Protein AF-A0A968HMC4-F1 (afdb_monomer)

Radius of gyration: 39.43 Å; Cα contacts (8 Å, |Δi|>4): 196; chains: 1; bounding box: 88×34×96 Å

Secondary structure (DSSP, 8-state):
--PPPPS--------EEEEEEEEETTEEEEEEEEEESS--SSPPPHHHHHHHHHHHHHHHHHHHHHHHHHHHHHHHHHHHHHHHHHHHHHHHHHHHHHHHHHHHHHHHHHT-SEEEEE--B-SSS-B--EEEEEESSS---STT---BSTT-HHHHHHHH-SS----S-TTT-TTTTT-TTTS----

Solvent-accessible surface area (backbone atoms only — not comparable to full-atom values): 11173 Å² total; per-residue (Å²): 143,78,82,83,78,83,84,82,74,84,74,69,57,75,49,36,77,50,71,41,70,17,40,36,93,88,37,87,72,50,71,48,73,51,76,33,62,59,67,66,96,62,79,87,47,72,67,59,54,49,51,50,46,53,51,22,47,51,52,14,52,53,51,42,51,50,55,51,51,51,51,51,53,53,52,50,53,52,50,52,53,54,49,52,56,51,50,53,54,49,56,55,56,50,48,48,53,52,47,31,51,47,22,40,54,50,21,60,75,71,70,44,56,63,25,70,44,62,49,85,44,65,82,94,57,48,29,40,40,33,72,25,63,26,71,62,69,102,66,86,80,53,64,87,44,80,41,57,38,75,74,20,54,48,56,47,50,51,73,73,47,99,60,92,81,83,73,99,48,60,92,81,33,75,51,45,73,66,32,78,74,79,74,65,86,80,131

Foldseek 3Di:
DDDDDDDDDPPLPFQDKAKDFQAAPNHTPGMDMDTDSDHDPDDDDPVNNVVRVVVSPVVNDVVNVVVVVVVVVVVVVVVVVVVVVVVVVVVVVVVLVVQQVVQAVVCVVVVHQKGWAWDWDPPPHTWTATSYMDGDDDWDDRNPPIGGPVQQQVSVVVVVDPDDDDDPDLVPDPSNPRGPPVVDTDD

Mean predicted aligned error: 14.73 Å

Sequence (187 aa):
MVEQMPETYPHQAIAAYLGTPVTVGGTYYGSLSFYNIHSRQKPFRSVEQELLRLMAQWVGSEIERQQTQDAINKQLLRTLLLGEITQAIRSSIDTEKILHATVTKVGQVFRVCRCAIHSYQVDPTPRIPCVAEYLAGDFDSLLEIEIPVAGNLHAQQVLAQDSAVVSNNVRADDRWRRCRRCAIASS

pLDDT: mean 84.34, std 16.11, range [30.84, 98.19]

Structure (mmCIF, N/CA/C/O backbone):
data_AF-A0A968HMC4-F1
#
_entry.id   AF-A0A968HMC4-F1
#
loop_
_atom_site.group_PDB
_atom_site.id
_atom_site.type_symbol
_atom_site.label_atom_id
_atom_site.label_alt_id
_atom_site.label_comp_id
_atom_site.label_asym_id
_atom_site.label_entity_id
_atom_site.label_seq_id
_atom_site.pdbx_PDB_ins_code
_atom_site.Cartn_x
_atom_site.Cartn_y
_atom_site.Cartn_z
_atom_site.occupancy
_atom_site.B_iso_or_equiv
_atom_site.auth_seq_id
_atom_site.auth_comp_id
_atom_site.auth_asym_id
_atom_site.auth_atom_id
_atom_site.pdbx_PDB_model_num
ATOM 1 N N . MET A 1 1 ? 52.742 14.384 -4.702 1.00 44.44 1 MET A N 1
ATOM 2 C CA . MET A 1 1 ? 53.687 13.338 -5.136 1.00 44.44 1 MET A CA 1
ATOM 3 C C . MET A 1 1 ? 52.999 11.994 -4.962 1.00 44.44 1 MET A C 1
ATOM 5 O O . MET A 1 1 ? 52.989 11.473 -3.859 1.00 44.44 1 MET A O 1
ATOM 9 N N . VAL A 1 2 ? 52.338 11.519 -6.019 1.00 33.03 2 VAL A N 1
ATOM 10 C CA . VAL A 1 2 ? 51.906 10.126 -6.222 1.00 33.03 2 VAL A CA 1
ATOM 11 C C . VAL A 1 2 ? 52.118 9.858 -7.715 1.00 33.03 2 VAL A C 1
ATOM 13 O O . VAL A 1 2 ? 51.932 10.765 -8.526 1.00 33.03 2 VAL A O 1
ATOM 16 N N . GLU A 1 3 ? 52.645 8.677 -8.009 1.00 39.25 3 GLU A N 1
ATOM 17 C CA . GLU A 1 3 ? 53.458 8.305 -9.167 1.00 39.25 3 GLU A CA 1
ATOM 18 C C . GLU A 1 3 ? 52.880 8.597 -10.555 1.00 39.25 3 GLU A C 1
ATOM 20 O O . GLU A 1 3 ? 51.706 8.379 -10.849 1.00 39.25 3 GLU A O 1
ATOM 25 N N . GLN A 1 4 ? 53.791 9.032 -11.427 1.00 42.88 4 GLN A N 1
ATOM 26 C CA . GLN A 1 4 ? 53.637 9.064 -12.873 1.00 42.88 4 GLN A CA 1
ATOM 27 C C . GLN A 1 4 ? 53.397 7.642 -13.397 1.00 42.88 4 GLN A C 1
ATOM 29 O O . GLN A 1 4 ? 54.216 6.747 -13.199 1.00 42.88 4 GLN A O 1
ATOM 34 N N . MET A 1 5 ? 52.278 7.453 -14.092 1.00 33.41 5 MET A N 1
ATOM 35 C CA . MET A 1 5 ? 51.992 6.245 -14.861 1.00 33.41 5 MET A CA 1
ATOM 36 C C . MET A 1 5 ? 52.940 6.193 -16.076 1.00 33.41 5 MET A C 1
ATOM 38 O O . MET A 1 5 ? 53.033 7.197 -16.786 1.00 33.41 5 MET A O 1
ATOM 42 N N . PRO A 1 6 ? 53.663 5.085 -16.326 1.00 42.41 6 PRO A N 1
ATOM 43 C CA . PRO A 1 6 ? 54.618 5.012 -17.428 1.00 42.41 6 PRO A CA 1
ATOM 44 C C . PRO A 1 6 ? 53.921 5.126 -18.791 1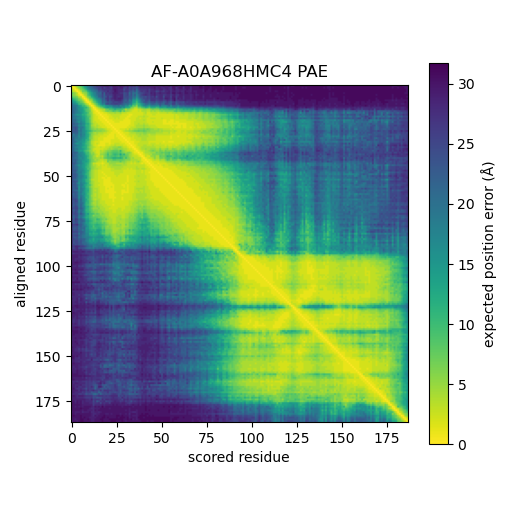.00 42.41 6 PRO A C 1
ATOM 46 O O . PRO A 1 6 ? 52.901 4.482 -19.046 1.00 42.41 6 PRO A O 1
ATOM 49 N N . GLU A 1 7 ? 54.497 5.956 -19.664 1.00 51.03 7 GLU A N 1
ATOM 50 C CA . GLU A 1 7 ? 54.136 6.062 -21.075 1.00 51.03 7 GLU A CA 1
ATOM 51 C C . GLU A 1 7 ? 54.391 4.741 -21.818 1.00 51.03 7 GLU A C 1
ATOM 53 O O . GLU A 1 7 ? 55.332 4.014 -21.507 1.00 51.03 7 GLU A O 1
ATOM 58 N N . THR A 1 8 ? 53.596 4.514 -22.870 1.00 47.69 8 THR A N 1
ATOM 59 C CA . THR A 1 8 ? 53.668 3.458 -23.905 1.00 47.69 8 THR A CA 1
ATOM 60 C C . THR A 1 8 ? 52.929 2.138 -23.654 1.00 47.69 8 THR A C 1
ATOM 62 O O . THR A 1 8 ? 53.502 1.055 -23.614 1.00 47.69 8 THR A O 1
ATOM 65 N N . TYR A 1 9 ? 51.596 2.210 -23.698 1.00 48.62 9 TYR A N 1
ATOM 66 C CA . TYR A 1 9 ? 50.827 1.190 -24.420 1.00 48.62 9 TYR A CA 1
ATOM 67 C C . TYR A 1 9 ? 50.838 1.575 -25.907 1.00 48.62 9 TYR A C 1
ATOM 69 O O . TYR A 1 9 ? 50.494 2.720 -26.214 1.00 48.62 9 TYR A O 1
ATOM 77 N N . PRO A 1 10 ? 51.211 0.700 -26.860 1.00 48.19 10 PRO A N 1
ATOM 78 C CA . PRO A 1 10 ? 50.982 1.004 -28.261 1.00 48.19 10 PRO A CA 1
ATOM 79 C C . PRO A 1 10 ? 49.467 1.024 -28.459 1.00 48.19 10 PRO A C 1
ATOM 81 O O . PRO A 1 10 ? 48.825 -0.022 -28.533 1.00 48.19 10 PRO A O 1
ATOM 84 N N . HIS A 1 11 ? 48.876 2.218 -28.507 1.00 55.25 11 HIS A N 1
ATOM 85 C CA . HIS A 1 11 ? 47.541 2.395 -29.051 1.00 55.25 11 HIS A CA 1
ATOM 86 C C . HIS A 1 11 ? 47.596 1.867 -30.485 1.00 55.25 11 HIS A C 1
ATOM 88 O O . HIS A 1 11 ? 48.075 2.552 -31.386 1.00 55.25 11 HIS A O 1
ATOM 94 N N . GLN A 1 12 ? 47.173 0.621 -30.702 1.00 60.06 12 GLN A N 1
ATOM 95 C CA . GLN A 1 12 ? 46.904 0.128 -32.043 1.00 60.06 12 GLN A CA 1
ATOM 96 C C . GLN A 1 12 ? 45.821 1.039 -32.616 1.00 60.06 12 GLN A C 1
ATOM 98 O O . GLN A 1 12 ? 44.657 0.955 -32.226 1.00 60.06 12 GLN A O 1
ATOM 103 N N . ALA A 1 13 ? 46.237 1.986 -33.456 1.00 73.88 13 ALA A N 1
ATOM 104 C CA . ALA A 1 13 ? 45.349 2.968 -34.046 1.00 73.88 13 ALA A CA 1
ATOM 105 C C . ALA A 1 13 ? 44.204 2.233 -34.751 1.00 73.88 13 ALA A C 1
ATOM 107 O O . ALA A 1 13 ? 44.437 1.309 -35.531 1.00 73.88 13 ALA A O 1
ATOM 108 N N . ILE A 1 14 ? 42.963 2.620 -34.451 1.00 80.69 14 ILE A N 1
ATOM 109 C CA . ILE A 1 14 ? 41.791 2.064 -35.127 1.00 80.69 14 ILE A CA 1
ATOM 110 C C . ILE A 1 14 ? 41.939 2.374 -36.618 1.00 80.69 14 ILE A C 1
ATOM 112 O O . ILE A 1 14 ? 41.958 3.535 -37.019 1.00 80.69 14 ILE A O 1
ATOM 116 N N . ALA A 1 15 ? 42.048 1.329 -37.433 1.00 83.44 15 ALA A N 1
ATOM 117 C CA . ALA A 1 15 ? 42.258 1.433 -38.873 1.00 83.44 15 ALA A CA 1
ATOM 118 C C . ALA A 1 15 ? 40.955 1.260 -39.673 1.00 83.44 15 ALA A C 1
ATOM 120 O O . ALA A 1 15 ? 40.906 1.601 -40.854 1.00 83.44 15 ALA A O 1
ATOM 121 N N . ALA A 1 16 ? 39.887 0.750 -39.050 1.00 86.19 16 ALA A N 1
ATOM 122 C CA . ALA A 1 16 ? 38.542 0.728 -39.620 1.00 86.19 16 ALA A CA 1
ATOM 123 C C . ALA A 1 16 ? 37.475 0.867 -38.525 1.00 86.19 16 ALA A C 1
ATOM 125 O O . ALA A 1 16 ? 37.575 0.234 -37.474 1.00 86.19 16 ALA A O 1
ATOM 126 N N . TYR A 1 17 ? 36.434 1.656 -38.795 1.00 91.56 17 TYR A N 1
ATOM 127 C CA . TYR A 1 17 ? 35.332 1.927 -37.872 1.00 91.56 17 TYR A CA 1
ATOM 128 C C . TYR A 1 17 ? 33.997 1.952 -38.618 1.00 91.56 17 TYR A C 1
ATOM 130 O O . TYR A 1 17 ? 33.896 2.536 -39.697 1.00 91.56 17 TYR A O 1
ATOM 138 N N . LEU A 1 18 ? 32.975 1.340 -38.029 1.00 92.19 18 LEU A N 1
ATOM 139 C CA . LEU A 1 18 ? 31.593 1.421 -38.478 1.00 92.19 18 LEU A CA 1
ATOM 140 C C . LEU A 1 18 ? 30.705 1.558 -37.243 1.00 92.19 18 LEU A C 1
ATOM 142 O O . LEU A 1 18 ? 30.717 0.683 -36.387 1.00 92.19 18 LEU A O 1
ATOM 146 N N . GLY A 1 19 ? 29.938 2.638 -37.148 1.00 94.69 19 GLY A N 1
ATOM 147 C CA . GLY A 1 19 ? 29.067 2.891 -36.006 1.00 94.69 19 GLY A CA 1
ATOM 148 C C . GLY A 1 19 ? 27.736 3.488 -36.427 1.00 94.69 19 GLY A C 1
ATOM 149 O O . GLY A 1 19 ? 27.628 4.103 -37.487 1.00 94.69 19 GLY A O 1
ATOM 150 N N . THR A 1 20 ? 26.724 3.308 -35.590 1.00 96.50 20 THR A N 1
ATOM 151 C CA . THR A 1 20 ? 25.388 3.870 -35.785 1.00 96.50 20 THR A CA 1
ATOM 152 C C . THR A 1 20 ? 24.788 4.256 -34.425 1.00 96.50 20 THR A C 1
ATOM 154 O O . THR A 1 20 ? 25.119 3.619 -33.418 1.00 96.50 20 THR A O 1
ATOM 157 N N . PRO A 1 21 ? 23.950 5.303 -34.338 1.00 97.19 21 PRO A N 1
ATOM 158 C CA . PRO A 1 21 ? 23.271 5.645 -33.094 1.00 97.19 21 PRO A CA 1
ATOM 159 C C . PRO A 1 21 ? 22.239 4.577 -32.708 1.00 97.19 21 PRO A C 1
ATOM 161 O O . PRO A 1 21 ? 21.527 4.041 -33.554 1.00 97.19 21 PRO A O 1
ATOM 164 N N . VAL A 1 22 ? 22.121 4.324 -31.409 1.00 98.19 22 VAL A N 1
ATOM 165 C CA . VAL A 1 22 ? 21.006 3.602 -30.791 1.00 98.19 22 VAL A CA 1
ATOM 166 C C . VAL A 1 22 ? 20.072 4.649 -30.196 1.00 98.19 22 VAL A C 1
ATOM 168 O O . VAL A 1 22 ? 20.484 5.460 -29.361 1.00 98.19 22 VAL A O 1
ATOM 171 N N . THR A 1 23 ? 18.812 4.640 -30.624 1.00 96.62 23 THR A N 1
ATOM 172 C CA . THR A 1 23 ? 17.771 5.547 -30.126 1.00 96.62 23 THR A CA 1
ATOM 173 C C . THR A 1 23 ? 16.690 4.772 -29.389 1.00 96.62 23 THR A C 1
ATOM 175 O O . THR A 1 23 ? 16.244 3.741 -29.883 1.00 96.62 23 THR A O 1
ATOM 178 N N . VAL A 1 24 ? 16.236 5.294 -28.253 1.00 97.38 24 VAL A N 1
ATOM 179 C CA . VAL A 1 24 ? 15.1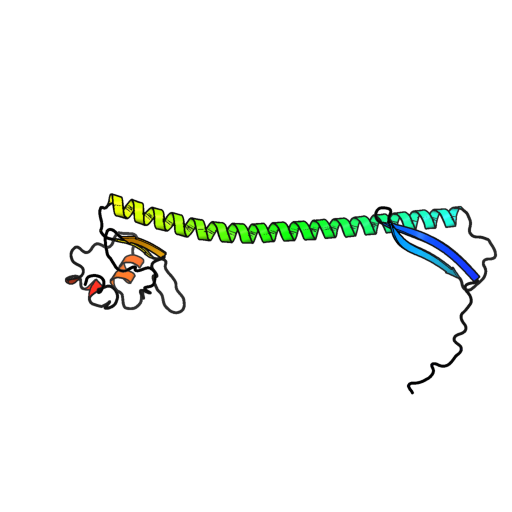53 4.739 -27.422 1.00 97.38 24 VAL A CA 1
ATOM 180 C C . VAL A 1 24 ? 14.069 5.813 -27.330 1.00 97.38 24 VAL A C 1
ATOM 182 O O . VAL A 1 24 ? 14.385 6.947 -26.964 1.00 97.38 24 VAL A O 1
ATOM 185 N N . GLY A 1 25 ? 12.826 5.523 -27.734 1.00 91.94 25 GLY A N 1
ATOM 186 C CA . GLY A 1 25 ? 11.736 6.512 -27.713 1.00 91.94 25 GLY A CA 1
ATOM 187 C C . GLY A 1 25 ? 12.037 7.805 -28.490 1.00 91.94 25 GLY A C 1
ATOM 188 O O . GLY A 1 25 ? 11.675 8.898 -28.058 1.00 91.94 25 GLY A O 1
ATOM 189 N N . GLY A 1 26 ? 12.790 7.714 -29.592 1.00 90.94 26 GLY A N 1
ATOM 190 C CA . GLY A 1 26 ? 13.205 8.872 -30.400 1.00 90.94 26 GLY A CA 1
ATOM 191 C C . GLY A 1 26 ? 14.349 9.715 -29.818 1.00 90.94 26 GLY A C 1
ATOM 192 O O . GLY A 1 26 ? 14.756 10.690 -30.447 1.00 90.94 26 GLY A O 1
ATOM 193 N N . THR A 1 27 ? 14.908 9.340 -28.663 1.00 94.88 27 THR A N 1
ATOM 194 C CA . THR A 1 27 ? 16.028 10.045 -28.015 1.00 94.88 27 THR A CA 1
ATOM 195 C C . THR A 1 27 ? 17.329 9.251 -28.147 1.00 94.88 27 THR A C 1
ATOM 197 O O . THR A 1 27 ? 17.313 8.019 -28.146 1.00 94.88 27 THR A O 1
ATOM 200 N N . TYR A 1 28 ? 18.471 9.938 -28.267 1.00 95.56 28 TYR A N 1
ATOM 201 C CA . TYR A 1 28 ? 19.787 9.292 -28.312 1.00 95.56 28 TYR A CA 1
ATOM 202 C C . TYR A 1 28 ? 20.077 8.565 -26.993 1.00 95.56 28 TYR A C 1
ATOM 204 O O . TYR A 1 28 ? 20.156 9.194 -25.940 1.00 95.56 28 TYR A O 1
ATOM 212 N N . TYR A 1 29 ? 20.244 7.246 -27.068 1.00 95.75 29 TYR A N 1
ATOM 213 C CA . TYR A 1 29 ? 20.582 6.399 -25.925 1.00 95.75 29 TYR A CA 1
ATOM 214 C C . TYR A 1 29 ? 22.075 6.056 -25.900 1.00 95.75 29 TYR A C 1
ATOM 216 O O . TYR A 1 29 ? 22.693 6.005 -24.841 1.00 95.75 29 TYR A O 1
ATOM 224 N N . GLY A 1 30 ? 22.674 5.840 -27.073 1.00 95.56 30 GLY A N 1
ATOM 225 C CA . GLY A 1 30 ? 24.081 5.477 -27.205 1.00 95.56 30 GLY A CA 1
ATOM 226 C C . GLY A 1 30 ? 24.450 5.157 -28.648 1.00 95.56 30 GLY A C 1
ATOM 227 O O . GLY A 1 30 ? 23.787 5.604 -29.581 1.00 95.56 30 GLY A O 1
ATOM 228 N N . SER A 1 31 ? 25.492 4.355 -28.846 1.00 96.25 31 SER A N 1
ATOM 229 C CA . SER A 1 31 ? 25.928 3.910 -30.169 1.00 96.25 31 SER A CA 1
ATOM 230 C C . SER A 1 31 ? 26.222 2.414 -30.193 1.00 96.25 31 SER A C 1
ATOM 232 O O . SER A 1 31 ? 26.628 1.822 -29.194 1.00 96.25 31 SER A O 1
ATOM 234 N N . LEU A 1 32 ? 26.019 1.809 -31.361 1.00 95.38 32 LEU A N 1
ATOM 235 C CA . LEU A 1 32 ? 26.467 0.461 -31.675 1.00 95.38 32 LEU A CA 1
ATOM 236 C C . LEU A 1 32 ? 27.580 0.573 -32.715 1.00 95.38 32 LEU A C 1
ATOM 238 O O . LEU A 1 32 ? 27.358 1.111 -33.802 1.00 95.38 32 LEU A O 1
ATOM 242 N N . SER A 1 33 ? 28.771 0.081 -32.372 1.00 93.88 33 SER A N 1
ATOM 243 C CA . SER A 1 33 ? 29.976 0.280 -33.176 1.00 93.88 33 SER A CA 1
ATOM 244 C C . SER A 1 33 ? 30.826 -0.981 -33.289 1.00 93.88 33 SER A C 1
ATOM 246 O O . SER A 1 33 ? 31.019 -1.706 -32.318 1.00 93.88 33 SER A O 1
ATOM 248 N N . PHE A 1 34 ? 31.412 -1.178 -34.466 1.00 89.75 34 PHE A N 1
ATOM 249 C CA . PHE A 1 34 ? 32.475 -2.132 -34.746 1.00 89.75 34 PHE A CA 1
ATOM 250 C C . PHE A 1 34 ? 33.765 -1.383 -35.082 1.00 89.75 34 PHE A C 1
ATOM 252 O O . PHE A 1 34 ? 33.754 -0.415 -35.846 1.00 89.75 34 PHE A O 1
ATOM 259 N N . TYR A 1 35 ? 34.890 -1.856 -34.553 1.00 89.31 35 TYR A N 1
ATOM 260 C CA . TYR A 1 35 ? 36.214 -1.312 -34.840 1.00 89.31 35 TYR A CA 1
ATOM 261 C C . TYR A 1 35 ? 37.215 -2.432 -35.135 1.00 89.31 35 TYR A C 1
ATOM 263 O O . TYR A 1 35 ? 37.081 -3.551 -34.645 1.00 89.31 35 TYR A O 1
ATOM 271 N N . ASN A 1 36 ? 38.218 -2.126 -35.957 1.00 85.31 36 ASN A N 1
ATOM 272 C CA . ASN A 1 36 ? 39.342 -3.009 -36.248 1.00 85.31 36 ASN A CA 1
ATOM 273 C C . ASN A 1 36 ? 40.654 -2.211 -36.227 1.00 85.31 36 ASN A C 1
ATOM 275 O O . ASN A 1 36 ? 40.717 -1.084 -36.717 1.00 85.31 36 ASN A O 1
ATOM 279 N N . ILE A 1 37 ? 41.700 -2.818 -35.677 1.00 83.00 37 ILE A N 1
ATOM 280 C CA . ILE A 1 37 ? 43.074 -2.298 -35.633 1.00 83.00 37 ILE A CA 1
ATOM 281 C C . ILE A 1 37 ? 43.815 -2.479 -36.968 1.00 83.00 37 ILE A C 1
ATOM 283 O O . ILE A 1 37 ? 44.828 -1.834 -37.216 1.00 83.00 37 ILE A O 1
ATOM 287 N N . HIS A 1 38 ? 43.305 -3.347 -37.848 1.00 81.81 38 HIS A N 1
ATOM 288 C CA . HIS A 1 38 ? 43.835 -3.567 -39.191 1.00 81.81 38 HIS A CA 1
ATOM 289 C C . HIS A 1 38 ? 42.924 -2.955 -40.256 1.00 81.81 38 HIS A C 1
ATOM 291 O O . HIS A 1 38 ? 41.695 -3.060 -40.183 1.00 81.81 38 HIS A O 1
ATOM 297 N N . SER A 1 39 ? 43.535 -2.334 -41.269 1.00 82.25 39 SER A N 1
ATOM 298 C CA . SER A 1 39 ? 42.800 -1.762 -42.397 1.00 82.25 39 SER A CA 1
ATOM 299 C C . SER A 1 39 ? 42.089 -2.862 -43.187 1.00 82.25 39 SER A C 1
ATOM 301 O O . SER A 1 39 ? 42.629 -3.949 -43.413 1.00 82.25 39 SER A O 1
ATOM 303 N N . ARG A 1 40 ? 40.858 -2.583 -43.618 1.00 83.00 40 ARG A N 1
ATOM 304 C CA . ARG A 1 40 ? 40.094 -3.497 -44.470 1.00 83.00 40 ARG A CA 1
ATOM 305 C C . ARG A 1 40 ? 40.529 -3.317 -45.922 1.00 83.00 40 ARG A C 1
ATOM 307 O O . ARG A 1 40 ? 40.559 -2.202 -46.424 1.00 83.00 40 ARG A O 1
ATOM 314 N N . GLN A 1 41 ? 40.748 -4.420 -46.638 1.00 81.81 41 GLN A N 1
ATOM 315 C CA . GLN A 1 41 ? 41.001 -4.368 -48.087 1.00 81.81 41 GLN A CA 1
ATOM 316 C C . GLN A 1 41 ? 39.770 -3.923 -48.898 1.00 81.81 41 GLN A C 1
ATOM 318 O O . GLN A 1 41 ? 39.908 -3.436 -50.015 1.00 81.81 41 GLN A O 1
ATOM 323 N N . LYS A 1 42 ? 38.558 -4.113 -48.355 1.00 86.12 42 LYS A N 1
ATOM 324 C CA . LYS A 1 42 ? 37.291 -3.704 -48.977 1.00 86.12 42 LYS A CA 1
ATOM 325 C C . LYS A 1 42 ? 36.562 -2.711 -48.065 1.00 86.12 42 LYS A C 1
ATOM 327 O O . LYS A 1 42 ? 36.465 -2.989 -46.862 1.00 86.12 42 LYS A O 1
ATOM 332 N N . PRO A 1 43 ? 36.014 -1.607 -48.611 1.00 87.69 43 PRO A N 1
ATOM 333 C CA . PRO A 1 43 ? 35.205 -0.676 -47.832 1.00 87.69 43 PRO A CA 1
ATOM 334 C C . PRO A 1 43 ? 33.966 -1.381 -47.268 1.00 87.69 43 PRO A C 1
ATOM 336 O O . PRO A 1 43 ? 33.540 -2.419 -47.787 1.00 87.69 43 PRO A O 1
ATOM 339 N N . PHE A 1 44 ? 33.387 -0.818 -46.205 1.00 90.12 44 PHE A N 1
ATOM 340 C CA . PHE A 1 44 ? 32.106 -1.296 -45.687 1.00 90.12 44 PHE A CA 1
ATOM 341 C C . PHE A 1 44 ? 31.035 -1.175 -46.767 1.00 90.12 44 PHE A C 1
ATOM 343 O O . PHE A 1 44 ? 30.842 -0.111 -47.357 1.00 90.12 44 PHE A O 1
ATOM 350 N N . ARG A 1 45 ? 30.348 -2.280 -47.034 1.00 93.25 45 ARG A N 1
ATOM 351 C CA . ARG A 1 45 ? 29.264 -2.339 -48.013 1.00 93.25 45 ARG A CA 1
ATOM 352 C C . ARG A 1 45 ? 28.010 -1.693 -47.435 1.00 93.25 45 ARG A C 1
ATOM 354 O O . ARG A 1 45 ? 27.786 -1.740 -46.228 1.00 93.25 45 ARG A O 1
ATOM 361 N N . SER A 1 46 ? 27.138 -1.193 -48.306 1.00 92.25 46 SER A N 1
ATOM 362 C CA . SER A 1 46 ? 25.818 -0.676 -47.915 1.00 92.25 46 SER A CA 1
ATOM 363 C C . SER A 1 46 ? 25.004 -1.692 -47.106 1.00 92.25 46 SER A C 1
ATOM 365 O O . SER A 1 46 ? 24.359 -1.321 -46.136 1.00 92.25 46 SER A O 1
ATOM 367 N N . VAL A 1 47 ? 25.100 -2.985 -47.435 1.00 94.75 47 VAL A N 1
ATOM 368 C CA . VAL A 1 47 ? 24.446 -4.070 -46.681 1.00 94.75 47 VAL A CA 1
ATOM 369 C C . VAL A 1 47 ? 24.984 -4.189 -45.248 1.00 94.75 47 VAL A C 1
ATOM 371 O O . VAL A 1 47 ? 24.207 -4.427 -44.332 1.00 94.75 47 VAL A O 1
ATOM 374 N N . GLU A 1 48 ? 26.292 -3.999 -45.028 1.00 92.12 48 GLU A N 1
ATOM 375 C CA . GLU A 1 48 ? 26.887 -4.035 -43.679 1.00 92.12 48 GLU A CA 1
ATOM 376 C C . GLU A 1 48 ? 26.439 -2.824 -42.844 1.00 92.12 48 GLU A C 1
ATOM 378 O O . GLU A 1 48 ? 26.151 -2.959 -41.657 1.00 92.12 48 GLU A O 1
ATOM 383 N N . GLN A 1 49 ? 26.341 -1.649 -43.475 1.00 94.19 49 GLN A N 1
ATOM 384 C CA . GLN A 1 49 ? 25.844 -0.423 -42.844 1.00 94.19 49 GLN A CA 1
ATOM 385 C C . GLN A 1 49 ? 24.359 -0.542 -42.478 1.00 94.19 49 GLN A C 1
ATOM 387 O O . GLN A 1 49 ? 23.963 -0.185 -41.370 1.00 94.19 49 GLN A O 1
ATOM 392 N N . GLU A 1 50 ? 23.552 -1.082 -43.392 1.00 95.50 50 GLU A N 1
ATOM 393 C CA . GLU A 1 50 ? 22.117 -1.266 -43.187 1.00 95.50 50 GLU A CA 1
ATOM 394 C C . GLU A 1 50 ? 21.828 -2.322 -42.120 1.00 95.50 50 GLU A C 1
ATOM 396 O O . GLU A 1 50 ? 21.003 -2.094 -41.239 1.00 95.50 50 GLU A O 1
ATOM 401 N N . LEU A 1 51 ? 22.564 -3.437 -42.124 1.00 96.12 51 LEU A N 1
ATOM 402 C CA . LEU A 1 51 ? 22.466 -4.442 -41.068 1.00 96.12 51 LEU A CA 1
ATOM 403 C C . LEU A 1 51 ? 22.773 -3.833 -39.694 1.00 96.12 51 LEU A C 1
ATOM 405 O O . LEU A 1 51 ? 22.026 -4.058 -38.744 1.00 96.12 51 LEU A O 1
ATOM 409 N N . LEU A 1 52 ? 23.839 -3.031 -39.586 1.00 95.75 52 LEU A N 1
ATOM 410 C CA . LEU A 1 52 ? 24.178 -2.352 -38.337 1.00 95.75 52 LEU A CA 1
ATOM 411 C C . LEU A 1 52 ? 23.066 -1.400 -37.882 1.00 95.75 52 LEU A C 1
ATOM 413 O O . LEU A 1 52 ? 22.707 -1.400 -36.704 1.00 95.75 52 LEU A O 1
ATOM 417 N N . ARG A 1 53 ? 22.494 -0.629 -38.813 1.00 95.81 53 ARG A N 1
ATOM 418 C CA . ARG A 1 53 ? 21.374 0.283 -38.547 1.00 95.81 53 ARG A CA 1
ATOM 419 C C . ARG A 1 53 ? 20.153 -0.463 -38.006 1.00 95.81 53 ARG A C 1
ATOM 421 O O . ARG A 1 53 ? 19.587 -0.042 -37.001 1.00 95.81 53 ARG A O 1
ATOM 428 N N . LEU A 1 54 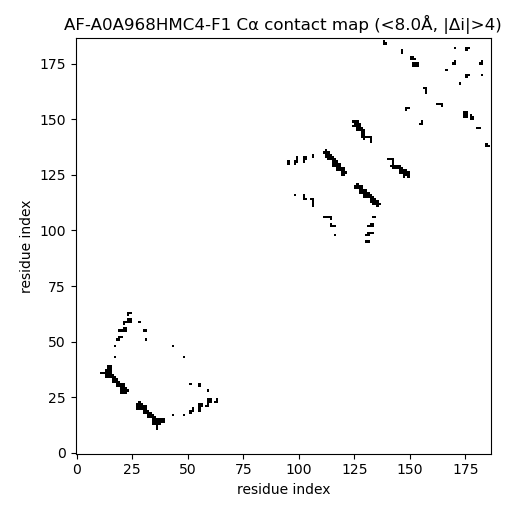? 19.778 -1.582 -38.629 1.00 96.88 54 LEU A N 1
ATOM 429 C CA . LEU A 1 54 ? 18.652 -2.415 -38.192 1.00 96.88 54 LEU A CA 1
ATOM 430 C C . LEU A 1 54 ? 18.900 -3.043 -36.814 1.00 96.88 54 LEU A C 1
ATOM 432 O O . LEU A 1 54 ? 17.997 -3.066 -35.980 1.00 96.88 54 LEU A O 1
ATOM 436 N N . MET A 1 55 ? 20.127 -3.494 -36.534 1.00 97.44 55 MET A N 1
ATOM 437 C CA . MET A 1 55 ? 20.486 -4.002 -35.205 1.00 97.44 55 MET A CA 1
ATOM 438 C C . MET A 1 55 ? 20.361 -2.918 -34.133 1.00 97.44 55 MET A C 1
ATOM 440 O O . MET A 1 55 ? 19.798 -3.174 -33.073 1.00 97.44 55 MET A O 1
ATOM 444 N N . ALA A 1 56 ? 20.834 -1.700 -34.400 1.00 97.44 56 ALA A N 1
ATOM 445 C CA . ALA A 1 56 ? 20.719 -0.601 -33.446 1.00 97.44 56 ALA A CA 1
ATOM 446 C C . ALA A 1 56 ? 19.268 -0.171 -33.198 1.00 97.44 56 ALA A C 1
ATOM 448 O O . ALA A 1 56 ? 18.918 0.144 -32.061 1.00 97.44 56 ALA A O 1
ATOM 449 N N . GLN A 1 57 ? 18.416 -0.212 -34.228 1.00 96.50 57 GLN A N 1
ATOM 450 C CA . GLN A 1 57 ? 16.974 -0.002 -34.072 1.00 96.50 57 GLN A CA 1
ATOM 451 C C . GLN A 1 57 ? 16.352 -1.072 -33.175 1.00 96.50 57 GLN A C 1
ATOM 453 O O . GLN A 1 57 ? 15.652 -0.731 -32.226 1.00 96.50 57 GLN A O 1
ATOM 458 N N . TRP A 1 58 ? 16.653 -2.350 -33.421 1.00 97.06 58 TRP A N 1
ATOM 459 C CA . TRP A 1 58 ? 16.145 -3.449 -32.600 1.00 97.06 58 TRP A CA 1
ATOM 460 C C . TRP A 1 58 ? 16.606 -3.345 -31.139 1.00 97.06 58 TRP A C 1
ATOM 462 O O . TRP A 1 58 ? 15.783 -3.463 -30.234 1.00 97.06 58 TRP A O 1
ATOM 472 N N . VAL A 1 59 ? 17.892 -3.053 -30.903 1.00 97.88 59 VAL A N 1
ATOM 473 C CA . VAL A 1 59 ? 18.432 -2.820 -29.551 1.00 97.88 59 VAL A CA 1
ATOM 474 C C . VAL A 1 59 ? 17.691 -1.671 -28.866 1.00 97.88 59 VAL A C 1
ATOM 476 O O . VAL A 1 59 ? 17.287 -1.808 -27.714 1.00 97.88 59 VAL A O 1
ATOM 479 N N . GLY A 1 60 ? 17.470 -0.560 -29.573 1.00 97.88 60 GLY A N 1
ATOM 480 C CA . GLY A 1 60 ? 16.715 0.579 -29.057 1.00 97.88 60 GLY A CA 1
ATOM 481 C C . GLY A 1 60 ? 15.287 0.206 -28.653 1.00 97.88 60 GLY A C 1
ATOM 482 O O . GLY A 1 60 ? 14.866 0.497 -27.535 1.00 97.88 60 GLY A O 1
ATOM 483 N N . SER A 1 61 ? 14.568 -0.507 -29.523 1.00 97.19 61 SER A N 1
ATOM 484 C CA . SER A 1 61 ? 13.204 -0.969 -29.244 1.00 97.19 61 SER A CA 1
ATOM 485 C C . SER A 1 61 ? 13.134 -1.946 -28.070 1.00 97.19 61 SER A C 1
ATOM 487 O O . SER A 1 61 ? 12.204 -1.876 -27.269 1.00 97.19 61 SER A O 1
ATOM 489 N N . GLU A 1 62 ? 14.107 -2.845 -27.931 1.00 98.06 62 GLU A N 1
ATOM 490 C CA . GLU A 1 62 ? 14.126 -3.806 -26.826 1.00 98.06 62 GLU A CA 1
ATOM 491 C C . GLU A 1 62 ? 14.410 -3.123 -25.479 1.00 98.06 62 GLU A C 1
ATOM 493 O O . GLU A 1 62 ? 13.767 -3.439 -24.477 1.00 98.06 62 GLU A O 1
ATOM 498 N N . ILE A 1 63 ? 15.300 -2.125 -25.457 1.00 97.88 63 ILE A N 1
ATOM 499 C CA . ILE A 1 63 ? 15.544 -1.296 -24.267 1.00 97.88 63 ILE A CA 1
ATOM 500 C C . ILE A 1 63 ? 14.283 -0.509 -23.893 1.00 97.88 63 ILE A C 1
ATOM 502 O O . ILE A 1 63 ? 13.893 -0.494 -22.725 1.00 97.88 63 ILE A O 1
ATOM 506 N N . GLU A 1 64 ? 13.617 0.109 -24.872 1.00 97.12 64 GLU A N 1
ATOM 507 C CA . GLU A 1 64 ? 12.366 0.846 -24.658 1.00 97.12 64 GLU A CA 1
ATOM 508 C C . GLU A 1 64 ? 11.280 -0.048 -24.051 1.00 97.12 64 GLU A C 1
ATOM 510 O O . GLU A 1 64 ? 10.609 0.326 -23.083 1.00 97.12 64 GLU A O 1
ATOM 515 N N . ARG A 1 65 ? 11.147 -1.269 -24.581 1.00 97.31 65 ARG A N 1
ATOM 516 C CA . ARG A 1 65 ? 10.195 -2.267 -24.095 1.00 97.31 65 ARG A CA 1
ATOM 517 C C . ARG A 1 65 ? 10.472 -2.637 -22.638 1.00 97.31 65 ARG A C 1
ATOM 519 O O . ARG A 1 65 ? 9.539 -2.671 -21.836 1.00 97.31 65 ARG A O 1
ATOM 526 N N . GLN A 1 66 ? 11.732 -2.893 -22.285 1.00 97.38 66 GLN A N 1
ATOM 527 C CA . GLN A 1 66 ? 12.126 -3.239 -20.915 1.00 97.38 66 GLN A CA 1
ATOM 528 C C . GLN A 1 66 ? 11.873 -2.088 -19.937 1.00 97.38 66 GLN A C 1
ATOM 530 O O . GLN A 1 66 ? 11.238 -2.293 -18.905 1.00 97.38 66 GLN A O 1
ATOM 535 N N . GLN A 1 67 ? 12.279 -0.865 -20.287 1.00 96.06 67 GLN A N 1
ATOM 536 C CA . GLN A 1 67 ? 12.043 0.319 -19.454 1.00 96.06 67 GLN A CA 1
ATOM 537 C C . GLN A 1 67 ? 10.548 0.565 -19.218 1.00 96.06 67 GLN A C 1
ATOM 539 O O . GLN A 1 67 ? 10.132 0.849 -18.092 1.00 96.06 67 GLN A O 1
ATOM 544 N N . THR A 1 68 ? 9.733 0.407 -20.263 1.00 96.75 68 THR A N 1
ATOM 545 C CA . THR A 1 68 ? 8.273 0.516 -20.165 1.00 96.75 68 THR A CA 1
ATOM 546 C C . THR A 1 68 ? 7.697 -0.547 -19.230 1.00 96.75 68 THR A C 1
ATOM 548 O O . THR A 1 68 ? 6.904 -0.227 -18.343 1.00 96.75 68 THR A O 1
ATOM 551 N N . GLN A 1 69 ? 8.126 -1.803 -19.372 1.00 97.44 69 GLN A N 1
ATOM 552 C CA . GLN A 1 69 ? 7.662 -2.897 -18.520 1.00 97.44 69 GLN A CA 1
ATOM 553 C C . GLN A 1 69 ? 8.028 -2.671 -17.046 1.00 97.44 69 GLN A C 1
ATOM 555 O O . GLN A 1 69 ? 7.193 -2.867 -16.162 1.00 97.44 69 GLN A O 1
ATOM 560 N N . ASP A 1 70 ? 9.245 -2.206 -16.773 1.00 97.38 70 ASP A N 1
ATOM 561 C CA . ASP A 1 70 ? 9.695 -1.883 -15.420 1.00 97.38 70 ASP A CA 1
ATOM 562 C C . ASP A 1 70 ? 8.901 -0.726 -14.808 1.00 97.38 70 ASP A C 1
ATOM 564 O O . ASP A 1 70 ? 8.566 -0.757 -13.619 1.00 97.38 70 ASP A O 1
ATOM 568 N N . ALA A 1 71 ? 8.569 0.293 -15.604 1.00 96.88 71 ALA A N 1
ATOM 569 C CA . ALA A 1 71 ? 7.730 1.401 -15.162 1.00 96.88 71 ALA A CA 1
ATOM 570 C C . ALA A 1 71 ? 6.318 0.923 -14.785 1.00 96.88 71 ALA A C 1
ATOM 572 O O . ALA A 1 71 ? 5.828 1.272 -13.707 1.00 96.88 71 ALA A O 1
ATOM 573 N N . ILE A 1 72 ? 5.703 0.074 -15.617 1.00 97.75 72 ILE A N 1
ATOM 574 C CA . ILE A 1 72 ? 4.392 -0.535 -15.345 1.00 97.75 72 ILE A CA 1
ATOM 575 C C . ILE A 1 72 ? 4.446 -1.380 -14.068 1.00 97.75 72 ILE A C 1
ATOM 577 O O . ILE A 1 72 ? 3.607 -1.213 -13.184 1.00 97.75 72 ILE A O 1
ATOM 581 N N . ASN A 1 73 ? 5.462 -2.233 -13.915 1.00 96.44 73 ASN A N 1
ATOM 582 C CA . ASN A 1 73 ? 5.622 -3.075 -12.727 1.00 96.44 73 ASN A CA 1
ATOM 583 C C . ASN A 1 73 ? 5.760 -2.234 -11.447 1.00 96.44 73 ASN A C 1
ATOM 585 O O . ASN A 1 73 ? 5.123 -2.525 -10.431 1.00 96.44 73 ASN A O 1
ATOM 589 N N . LYS A 1 74 ? 6.538 -1.145 -11.495 1.00 97.00 74 LYS A N 1
ATOM 590 C CA . LYS A 1 74 ? 6.668 -0.200 -10.374 1.00 97.00 74 LYS A CA 1
ATOM 591 C C . LYS A 1 74 ? 5.341 0.490 -10.045 1.00 97.00 74 LYS A C 1
ATOM 593 O O . LYS A 1 74 ? 5.035 0.678 -8.868 1.00 97.00 74 LYS A O 1
ATOM 598 N N . GLN A 1 75 ? 4.555 0.875 -11.051 1.00 97.00 75 GLN A N 1
ATOM 599 C CA . GLN A 1 75 ? 3.234 1.481 -10.847 1.00 97.00 75 GLN A CA 1
ATOM 600 C C . GLN A 1 75 ? 2.227 0.494 -10.249 1.00 97.00 75 GLN A C 1
ATOM 602 O O . GLN A 1 75 ? 1.492 0.859 -9.328 1.00 97.00 75 GLN A O 1
ATOM 607 N N . LEU A 1 76 ? 2.227 -0.756 -10.716 1.00 97.38 76 LEU A N 1
ATOM 608 C CA . LEU A 1 76 ? 1.378 -1.813 -10.176 1.00 97.38 76 LEU A CA 1
ATOM 609 C C . LEU A 1 76 ? 1.682 -2.048 -8.695 1.00 97.38 76 LEU A C 1
ATOM 611 O O . LEU A 1 76 ? 0.773 -1.981 -7.871 1.00 97.38 76 LEU A O 1
ATOM 615 N N . LEU A 1 77 ? 2.960 -2.226 -8.344 1.00 96.38 77 LEU A N 1
ATOM 616 C CA . LEU A 1 77 ? 3.372 -2.431 -6.955 1.00 96.38 77 LEU A CA 1
ATOM 617 C C . LEU A 1 77 ? 2.933 -1.270 -6.051 1.00 96.38 77 LEU A C 1
ATOM 619 O O . LEU A 1 77 ? 2.372 -1.497 -4.984 1.00 96.38 77 LEU A O 1
ATOM 623 N N . ARG A 1 78 ? 3.126 -0.019 -6.490 1.00 96.50 78 ARG A N 1
ATOM 624 C CA . ARG A 1 78 ? 2.664 1.165 -5.741 1.00 96.50 78 ARG A CA 1
ATOM 625 C C . ARG A 1 78 ? 1.153 1.158 -5.522 1.00 96.50 78 ARG A C 1
ATOM 627 O O . ARG A 1 78 ? 0.699 1.485 -4.431 1.00 96.50 78 ARG A O 1
ATOM 634 N N . THR A 1 79 ? 0.389 0.792 -6.547 1.00 96.38 79 THR A N 1
ATOM 635 C CA . THR A 1 79 ? -1.078 0.753 -6.480 1.00 96.38 79 THR A CA 1
ATOM 636 C C . THR A 1 79 ? -1.559 -0.311 -5.500 1.00 96.38 79 THR A C 1
ATOM 638 O O . THR A 1 79 ? -2.440 -0.034 -4.690 1.00 96.38 79 THR A O 1
ATOM 641 N N . LEU A 1 80 ? -0.944 -1.498 -5.525 1.00 96.81 80 LEU A N 1
ATOM 642 C CA . LEU A 1 80 ? -1.256 -2.579 -4.590 1.00 96.81 80 LEU A CA 1
ATOM 643 C C . LEU A 1 80 ? -0.966 -2.168 -3.143 1.00 96.81 80 LEU A C 1
ATOM 645 O O . LEU A 1 80 ? -1.852 -2.270 -2.300 1.00 96.81 80 LEU A O 1
ATOM 649 N N . LEU A 1 81 ? 0.214 -1.600 -2.877 1.00 95.94 81 LEU A N 1
ATOM 650 C CA . LEU A 1 81 ? 0.588 -1.129 -1.539 1.00 95.94 81 LEU A CA 1
ATOM 651 C C . LEU A 1 81 ? -0.363 -0.043 -1.013 1.00 95.94 81 LEU A C 1
ATOM 653 O O . LEU A 1 81 ? -0.787 -0.088 0.140 1.00 95.94 81 LEU A O 1
ATOM 657 N N . LEU A 1 82 ? -0.741 0.929 -1.851 1.00 96.25 82 LEU A N 1
ATOM 658 C CA . LEU A 1 82 ? -1.728 1.945 -1.466 1.00 96.25 82 LEU A CA 1
ATOM 659 C C . LEU A 1 82 ? -3.109 1.334 -1.195 1.00 96.25 82 LEU A C 1
ATOM 661 O O . LEU A 1 82 ? -3.802 1.780 -0.277 1.00 96.25 82 LEU A O 1
ATOM 665 N N . GLY A 1 83 ? -3.501 0.318 -1.966 1.00 93.94 83 GLY A N 1
ATOM 666 C CA . GLY A 1 83 ? -4.724 -0.449 -1.745 1.00 93.94 83 GLY A CA 1
ATOM 667 C C . GLY A 1 83 ? -4.727 -1.154 -0.389 1.00 93.94 83 GLY A C 1
ATOM 668 O O . GLY A 1 83 ? -5.684 -1.002 0.367 1.00 93.94 83 GLY A O 1
ATOM 669 N N . GLU A 1 84 ? -3.641 -1.848 -0.047 1.00 93.75 84 GLU A N 1
ATOM 670 C CA . GLU A 1 84 ? -3.464 -2.520 1.247 1.00 93.75 84 GLU A CA 1
ATOM 671 C C . GLU A 1 84 ? -3.540 -1.537 2.420 1.00 93.75 84 GLU A C 1
ATOM 673 O O . GLU A 1 84 ? -4.317 -1.744 3.354 1.00 93.75 84 GLU A O 1
ATOM 678 N N . ILE A 1 85 ? -2.800 -0.423 2.344 1.00 93.50 85 ILE A N 1
ATOM 679 C CA . ILE A 1 85 ? -2.817 0.625 3.375 1.00 93.50 85 ILE A CA 1
ATOM 680 C C . ILE A 1 85 ? -4.233 1.193 3.539 1.00 93.50 85 ILE A C 1
ATOM 682 O O . ILE A 1 85 ? -4.737 1.313 4.656 1.00 93.50 85 ILE A O 1
ATOM 686 N N . THR A 1 86 ? -4.906 1.513 2.432 1.00 91.19 86 THR A N 1
ATOM 687 C CA . THR A 1 86 ? -6.267 2.069 2.462 1.00 91.19 86 THR A CA 1
ATOM 688 C C . THR A 1 86 ? -7.265 1.076 3.055 1.00 91.19 86 THR A C 1
ATOM 690 O O . THR A 1 86 ? -8.126 1.471 3.843 1.00 91.19 86 THR A O 1
ATOM 693 N N . GLN A 1 87 ? -7.154 -0.208 2.709 1.00 83.56 87 GLN A N 1
ATOM 694 C CA . GLN A 1 87 ? -8.019 -1.256 3.242 1.00 83.56 87 GLN A CA 1
ATOM 695 C C . GLN A 1 87 ? -7.815 -1.435 4.751 1.00 83.56 87 GLN A C 1
ATOM 697 O O . GLN A 1 87 ? -8.799 -1.515 5.489 1.00 83.56 87 GLN A O 1
ATOM 702 N N . ALA A 1 88 ? -6.565 -1.426 5.221 1.00 78.56 88 ALA A N 1
ATOM 703 C CA . ALA A 1 88 ? -6.249 -1.491 6.644 1.00 78.56 88 ALA A CA 1
ATOM 704 C C . ALA A 1 88 ? -6.861 -0.304 7.412 1.00 78.56 88 ALA A C 1
ATOM 706 O O . ALA A 1 88 ? -7.551 -0.516 8.410 1.00 78.56 88 ALA A O 1
ATOM 707 N N . ILE A 1 89 ? -6.710 0.924 6.898 1.00 83.44 89 ILE A N 1
ATOM 708 C CA . ILE A 1 89 ? -7.294 2.141 7.491 1.00 83.44 89 ILE A CA 1
ATOM 709 C C . ILE A 1 89 ? -8.827 2.071 7.538 1.00 83.44 89 ILE A C 1
ATOM 711 O O . ILE A 1 89 ? -9.433 2.410 8.551 1.00 83.44 89 ILE A O 1
ATOM 715 N N . ARG A 1 90 ? -9.483 1.630 6.456 1.00 73.88 90 ARG A N 1
ATOM 716 C CA . ARG A 1 90 ? -10.952 1.516 6.432 1.00 73.88 90 ARG A CA 1
ATOM 717 C C . ARG A 1 90 ? -11.457 0.476 7.427 1.00 73.88 90 ARG A C 1
ATOM 719 O O . ARG A 1 90 ? -12.418 0.744 8.139 1.00 73.88 90 ARG A O 1
ATOM 726 N N . SER A 1 91 ? -10.786 -0.673 7.515 1.00 71.25 91 SER A N 1
ATOM 727 C CA . SER A 1 91 ? -11.196 -1.754 8.417 1.00 71.25 91 SER A CA 1
ATOM 728 C C . SER A 1 91 ? -11.161 -1.350 9.896 1.00 71.25 91 SER A C 1
ATOM 730 O O . SER A 1 91 ? -12.076 -1.701 10.643 1.00 71.25 91 SER A O 1
ATOM 732 N N . SER A 1 92 ? -10.158 -0.571 10.321 1.00 72.38 92 SER A N 1
ATOM 733 C CA . SER A 1 92 ? -10.058 -0.106 11.708 1.00 72.38 92 SER A CA 1
ATOM 734 C C . SER A 1 92 ? -11.121 0.945 12.037 1.00 72.38 92 SER A C 1
ATOM 736 O O . SER A 1 92 ? -11.801 0.822 13.056 1.00 72.38 92 SER A O 1
ATOM 738 N N . ILE A 1 93 ? -11.331 1.920 11.143 1.00 72.69 93 ILE A N 1
ATOM 739 C CA . ILE A 1 93 ? -12.317 2.998 11.323 1.00 72.69 93 ILE A CA 1
ATOM 740 C C . ILE A 1 93 ? -13.752 2.458 11.337 1.00 72.69 93 ILE A C 1
ATOM 742 O O . ILE A 1 93 ? -14.569 2.894 12.153 1.00 72.69 93 ILE A O 1
ATOM 746 N N . ASP A 1 94 ? -14.083 1.522 10.444 1.00 74.56 94 ASP A N 1
ATOM 747 C CA . ASP A 1 94 ? -15.432 0.954 10.388 1.00 74.56 94 ASP A CA 1
ATOM 748 C C . ASP A 1 94 ? -15.730 0.104 11.626 1.00 74.56 94 ASP A C 1
ATOM 750 O O . ASP A 1 94 ? -16.836 0.176 12.160 1.00 74.56 94 ASP A O 1
ATOM 754 N N . THR A 1 95 ? -14.744 -0.634 12.144 1.00 78.56 95 THR A N 1
ATOM 755 C CA . THR A 1 95 ? -14.923 -1.450 13.353 1.00 78.56 95 THR A CA 1
ATOM 756 C C . THR A 1 95 ? -15.279 -0.580 14.560 1.00 78.56 95 THR A C 1
ATOM 758 O O . THR A 1 95 ? -16.294 -0.830 15.206 1.00 78.56 95 THR A O 1
ATOM 761 N N . GLU A 1 96 ? -14.522 0.486 14.834 1.00 79.75 96 GLU A N 1
ATOM 762 C CA . GLU A 1 96 ? -14.796 1.384 15.966 1.00 79.75 96 GLU A CA 1
ATOM 763 C C . GLU A 1 96 ? -16.191 2.024 15.862 1.00 79.75 96 GLU A C 1
ATOM 765 O O . GLU A 1 96 ? -16.981 1.980 16.809 1.00 79.75 96 GLU A O 1
ATOM 770 N N . LYS A 1 97 ? -16.551 2.537 14.676 1.00 83.31 97 LYS A N 1
ATOM 771 C CA . LYS A 1 97 ? -17.868 3.146 14.437 1.00 83.31 97 LYS A CA 1
ATOM 772 C C . LYS A 1 97 ? -19.014 2.156 14.597 1.00 83.31 97 LYS A C 1
ATOM 774 O O . LYS A 1 97 ? -20.038 2.512 15.180 1.00 83.31 97 LYS A O 1
ATOM 779 N N . ILE A 1 98 ? -18.876 0.936 14.076 1.00 88.88 98 ILE A N 1
ATOM 780 C CA . ILE A 1 98 ? -19.913 -0.099 14.175 1.00 88.88 98 ILE A CA 1
ATOM 781 C C . ILE A 1 98 ? -20.095 -0.527 15.630 1.00 88.88 98 ILE A C 1
ATOM 783 O O . ILE A 1 98 ? -21.233 -0.595 16.104 1.00 88.88 98 ILE A O 1
ATOM 787 N N . LEU A 1 99 ? -19.003 -0.778 16.354 1.00 91.38 99 LEU A N 1
ATOM 788 C CA . LEU A 1 99 ? -19.054 -1.163 17.763 1.00 91.38 99 LEU A CA 1
ATOM 789 C C . LEU A 1 99 ? -19.701 -0.060 18.603 1.00 91.38 99 LEU A C 1
ATOM 791 O O . LEU A 1 99 ? -20.640 -0.338 19.352 1.00 91.38 99 LEU A O 1
ATOM 795 N N . HIS A 1 100 ? -19.278 1.195 18.415 1.00 90.25 100 HIS A N 1
ATOM 796 C CA . HIS A 1 100 ? -19.825 2.327 19.156 1.00 90.25 100 HIS A CA 1
ATOM 797 C C . HIS A 1 100 ? -21.306 2.565 18.830 1.00 90.25 100 HIS A C 1
ATOM 799 O O . HIS A 1 100 ? -22.139 2.677 19.729 1.00 90.25 100 HIS A O 1
ATOM 805 N N . ALA A 1 101 ? -21.680 2.516 17.549 1.00 92.50 101 ALA A N 1
ATOM 806 C CA . ALA A 1 101 ? -23.078 2.576 17.139 1.00 92.50 101 ALA A CA 1
ATOM 807 C C . ALA A 1 101 ? -23.911 1.452 17.775 1.00 92.50 101 ALA A C 1
ATOM 809 O O . ALA A 1 101 ? -25.039 1.696 18.200 1.00 92.50 101 ALA A O 1
ATOM 810 N N . THR A 1 102 ? -23.368 0.238 17.856 1.00 93.56 102 THR A N 1
ATOM 811 C CA . THR A 1 102 ? -24.058 -0.915 18.444 1.00 93.56 102 THR A CA 1
ATOM 812 C C . THR A 1 102 ? -24.329 -0.693 19.928 1.00 93.56 102 THR A C 1
ATOM 814 O O . THR A 1 102 ? -25.490 -0.754 20.331 1.00 93.56 102 THR A O 1
ATOM 817 N N . VAL A 1 103 ? -23.310 -0.357 20.730 1.00 95.31 103 VAL A N 1
ATOM 818 C CA . VAL A 1 103 ? -23.502 -0.100 22.172 1.00 95.31 103 VAL A CA 1
ATOM 819 C C . VAL A 1 103 ? -24.456 1.061 22.427 1.00 95.31 103 VAL A C 1
ATOM 821 O O . VAL A 1 103 ? -25.262 0.981 23.350 1.00 95.31 103 VAL A O 1
ATOM 824 N N . THR A 1 104 ? -24.440 2.104 21.586 1.00 94.38 104 THR A N 1
ATOM 825 C CA . THR A 1 104 ? -25.392 3.216 21.695 1.00 94.38 104 THR A CA 1
ATOM 826 C C . THR A 1 104 ? -26.825 2.756 21.445 1.00 94.38 104 THR A C 1
ATOM 828 O O . THR A 1 104 ? -27.686 2.982 22.293 1.00 94.38 104 THR A O 1
ATOM 831 N N . LYS A 1 105 ? -27.102 2.091 20.312 1.00 95.25 105 LYS A N 1
ATOM 832 C CA . LYS A 1 105 ? -28.471 1.645 19.993 1.00 95.25 105 LYS A CA 1
ATOM 833 C C . LYS A 1 105 ? -28.978 0.635 21.021 1.00 95.25 105 LYS A C 1
ATOM 835 O O . LYS A 1 105 ? -30.099 0.769 21.500 1.00 95.25 105 LYS A O 1
ATOM 840 N N . VAL A 1 106 ? -28.161 -0.355 21.378 1.00 95.50 106 VAL A N 1
ATOM 841 C CA . VAL A 1 106 ? -28.525 -1.379 22.367 1.00 95.50 106 VAL A CA 1
ATOM 842 C C . VAL A 1 106 ? -28.778 -0.727 23.725 1.00 95.50 106 VAL A C 1
ATOM 844 O O . VAL A 1 106 ? -29.834 -0.941 24.314 1.00 95.50 106 VAL A O 1
ATOM 847 N N . GLY A 1 107 ? -27.874 0.134 24.194 1.00 93.56 107 GLY A N 1
ATOM 848 C CA . GLY A 1 107 ? -28.037 0.836 25.465 1.00 93.56 107 GLY A CA 1
ATOM 849 C C . GLY A 1 107 ? -29.326 1.659 25.543 1.00 93.56 107 GLY A C 1
ATOM 850 O O . GLY A 1 107 ? -30.047 1.584 26.539 1.00 93.56 107 GLY A O 1
ATOM 851 N N . GLN A 1 108 ? -29.668 2.365 24.462 1.00 93.06 108 GLN A N 1
ATOM 852 C CA . GLN A 1 108 ? -30.918 3.121 24.346 1.00 93.06 108 GLN A CA 1
ATOM 853 C C . GLN A 1 108 ? -32.161 2.216 24.349 1.00 93.06 108 GLN A C 1
ATOM 855 O O . GLN A 1 108 ? -33.120 2.505 25.065 1.00 93.06 108 GLN A O 1
ATOM 860 N N . VAL A 1 109 ? -32.150 1.114 23.588 1.00 96.12 109 VAL A N 1
ATOM 861 C CA . VAL A 1 109 ? -33.272 0.157 23.511 1.00 96.12 109 VAL A CA 1
ATOM 862 C C . VAL A 1 109 ? -33.539 -0.493 24.868 1.00 96.12 109 VAL A C 1
ATOM 864 O O . VAL A 1 109 ? -34.690 -0.576 25.293 1.00 96.12 109 VAL A O 1
ATOM 867 N N . PHE A 1 110 ? -32.484 -0.904 25.574 1.00 93.75 110 PHE A N 1
ATOM 868 C CA . PHE A 1 110 ? -32.593 -1.516 26.900 1.00 93.75 110 PHE A CA 1
ATOM 869 C C . PHE A 1 110 ? -32.768 -0.500 28.039 1.00 93.75 110 PHE A C 1
ATOM 871 O O . PHE A 1 110 ? -33.041 -0.908 29.165 1.00 93.75 110 PHE A O 1
ATOM 878 N N . ARG A 1 111 ? -32.652 0.808 27.762 1.00 93.94 111 ARG A N 1
ATOM 879 C CA . ARG A 1 111 ? -32.773 1.902 28.746 1.00 93.94 111 ARG A CA 1
ATOM 880 C C . ARG A 1 111 ? -31.842 1.730 29.952 1.00 93.94 111 ARG A C 1
ATOM 882 O O . ARG A 1 111 ? -32.244 1.935 31.096 1.00 93.94 111 ARG A O 1
ATOM 889 N N . VAL A 1 112 ? -30.599 1.332 29.693 1.00 91.75 112 VAL A N 1
ATOM 890 C CA . VAL A 1 112 ? -29.573 1.114 30.725 1.00 91.75 112 VAL A CA 1
ATOM 891 C C . VAL A 1 112 ? -28.655 2.324 30.866 1.00 91.75 112 VAL A C 1
ATOM 893 O O . VAL A 1 112 ? -28.487 3.099 29.929 1.00 91.75 112 VAL A O 1
ATOM 896 N N . CYS A 1 113 ? -28.015 2.465 32.028 1.00 90.31 113 CYS A N 1
ATOM 897 C CA . CYS A 1 113 ? -27.034 3.526 32.260 1.00 90.31 113 CYS A CA 1
ATOM 898 C C . CYS A 1 113 ? -25.704 3.300 31.526 1.00 90.31 113 CYS A C 1
ATOM 900 O O . CYS A 1 113 ? -25.003 4.265 31.236 1.00 90.31 113 CYS A O 1
ATOM 902 N N . ARG A 1 114 ? -25.355 2.041 31.223 1.00 92.31 114 ARG A N 1
ATOM 903 C CA . ARG A 1 114 ? -24.124 1.674 30.517 1.00 92.31 114 ARG A CA 1
ATOM 904 C C . ARG A 1 114 ? -24.321 0.442 29.639 1.00 92.31 114 ARG A C 1
ATOM 906 O O . ARG A 1 114 ? -24.935 -0.531 30.067 1.00 92.31 114 ARG A O 1
ATOM 913 N N . CYS A 1 115 ? -23.743 0.457 28.442 1.00 94.19 115 CYS A N 1
ATOM 914 C CA . CYS A 1 115 ? -23.556 -0.723 27.591 1.00 94.19 115 CYS A CA 1
ATOM 915 C C . CYS A 1 115 ? -22.112 -0.721 27.079 1.00 94.19 115 CYS A C 1
ATOM 917 O O . CYS A 1 115 ? -21.616 0.339 26.724 1.00 94.19 115 CYS A O 1
ATOM 919 N N . ALA A 1 116 ? -21.424 -1.861 27.059 1.00 93.12 116 ALA A N 1
ATOM 920 C CA . ALA A 1 116 ? -20.021 -1.922 26.654 1.00 93.12 116 ALA A CA 1
ATOM 921 C C . ALA A 1 116 ? -19.719 -3.202 25.874 1.00 93.12 116 ALA A C 1
ATOM 923 O O . ALA A 1 116 ? -20.245 -4.2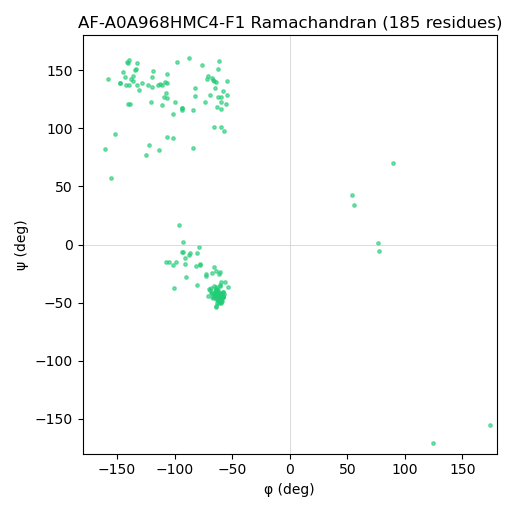68 26.198 1.00 93.12 116 ALA A O 1
ATOM 924 N N . ILE A 1 117 ? -18.844 -3.095 24.876 1.00 93.12 117 ILE A N 1
ATOM 925 C CA . ILE A 1 117 ? -18.254 -4.235 24.176 1.00 93.12 117 ILE A CA 1
ATOM 926 C C . ILE A 1 117 ? -16.799 -4.343 24.612 1.00 93.12 117 ILE A C 1
ATOM 928 O O . ILE A 1 117 ? -16.048 -3.369 24.558 1.00 93.12 117 ILE A O 1
ATOM 932 N N . HIS A 1 118 ? -16.404 -5.549 25.010 1.00 91.94 118 HIS A N 1
ATOM 933 C CA . HIS A 1 118 ? -15.028 -5.872 25.355 1.00 91.94 118 HIS A CA 1
ATOM 934 C C . HIS A 1 118 ? -14.448 -6.805 24.293 1.00 91.94 118 HIS A C 1
ATOM 936 O O . HIS A 1 118 ? -15.122 -7.733 23.846 1.00 91.94 118 HIS A O 1
ATOM 942 N N . SER A 1 119 ? -13.204 -6.559 23.888 1.00 90.94 119 SER A N 1
ATOM 943 C CA . SER A 1 119 ? -12.449 -7.509 23.059 1.00 90.94 119 SER A CA 1
ATOM 944 C C . SER A 1 119 ? -11.714 -8.506 23.952 1.00 90.94 119 SER A C 1
ATOM 946 O O . SER A 1 119 ? -11.515 -8.231 25.128 1.00 90.94 119 SER A O 1
ATOM 948 N N . TYR A 1 120 ? -11.307 -9.660 23.424 1.00 90.94 120 TYR A N 1
ATOM 949 C CA . TYR A 1 120 ? -10.488 -10.631 24.155 1.00 90.94 120 TYR A CA 1
ATOM 950 C C . TYR A 1 120 ? -9.055 -10.610 23.620 1.00 90.94 120 TYR A C 1
ATOM 952 O O . TYR A 1 120 ? -8.840 -10.754 22.417 1.00 90.94 120 TYR A O 1
ATOM 960 N N . GLN A 1 121 ? -8.075 -10.430 24.506 1.00 89.31 121 GLN A N 1
ATOM 961 C CA . GLN A 1 121 ? -6.651 -10.382 24.163 1.00 89.31 121 GLN A CA 1
ATOM 962 C C . GLN A 1 121 ? -5.861 -11.357 25.039 1.00 89.31 121 GLN A C 1
ATOM 964 O O . GLN A 1 121 ? -6.125 -11.461 26.234 1.00 89.31 121 GLN A O 1
ATOM 969 N N . VAL A 1 122 ? -4.891 -12.066 24.452 1.00 85.12 122 VAL A N 1
ATOM 970 C CA . VAL A 1 122 ? -4.215 -13.209 25.100 1.00 85.12 122 VAL A CA 1
ATOM 971 C C . VAL A 1 122 ? -2.825 -12.866 25.670 1.00 85.12 122 VAL A C 1
ATOM 973 O O . VAL A 1 122 ? -2.348 -13.588 26.540 1.00 85.12 122 VAL A O 1
ATOM 976 N N . ASP A 1 1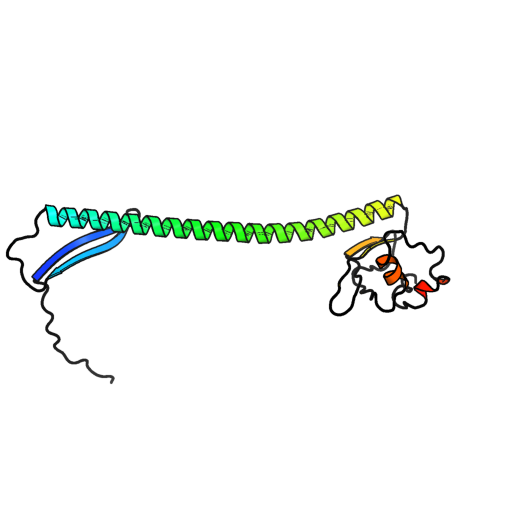23 ? -2.185 -11.766 25.256 1.00 75.94 123 ASP A N 1
ATOM 977 C CA . ASP A 1 123 ? -0.750 -11.520 25.500 1.00 75.94 123 ASP A CA 1
ATOM 978 C C . ASP A 1 123 ? -0.471 -10.395 26.526 1.00 75.94 123 ASP A C 1
ATOM 980 O O . ASP A 1 123 ? -0.989 -9.286 26.339 1.00 75.94 123 ASP A O 1
ATOM 984 N N . PRO A 1 124 ? 0.336 -10.606 27.596 1.00 75.38 124 PRO A N 1
ATOM 985 C CA . PRO A 1 124 ? 0.923 -11.863 28.104 1.00 75.38 124 PRO A CA 1
ATOM 986 C C . PRO A 1 124 ? 0.015 -12.645 29.077 1.00 75.38 124 PRO A C 1
ATOM 988 O O . PRO A 1 124 ? 0.331 -13.768 29.465 1.00 75.38 124 PRO A O 1
ATOM 991 N N . THR A 1 125 ? -1.118 -12.070 29.492 1.00 83.56 125 THR A N 1
ATOM 992 C CA . THR A 1 125 ? -2.170 -12.766 30.254 1.00 83.56 125 THR A CA 1
ATOM 993 C C . THR A 1 125 ? -3.541 -12.403 29.684 1.00 83.56 125 THR A C 1
ATOM 995 O O . THR A 1 125 ? -3.719 -11.248 29.293 1.00 83.56 125 THR A O 1
ATOM 998 N N . PRO A 1 126 ? -4.524 -13.327 29.674 1.00 90.12 126 PRO A N 1
ATOM 999 C CA . PRO A 1 126 ? -5.850 -13.048 29.137 1.00 90.12 126 PRO A CA 1
ATOM 1000 C C . PRO A 1 126 ? -6.524 -11.831 29.787 1.00 90.12 126 PRO A C 1
ATOM 1002 O O . PRO A 1 126 ? -6.774 -11.816 31.000 1.00 90.12 126 PRO A O 1
ATOM 1005 N N . ARG A 1 127 ? -6.852 -10.828 28.968 1.00 89.12 127 ARG A N 1
ATOM 1006 C CA . ARG A 1 127 ? -7.524 -9.582 29.366 1.00 89.12 127 ARG A CA 1
ATOM 1007 C C . ARG A 1 127 ? -8.682 -9.251 28.431 1.00 89.12 127 ARG A C 1
ATOM 1009 O O . ARG A 1 127 ? -8.704 -9.679 27.276 1.00 89.12 127 ARG A O 1
ATOM 1016 N N . ILE A 1 128 ? -9.634 -8.480 28.949 1.00 90.31 128 ILE A N 1
ATOM 1017 C CA . ILE A 1 128 ? -10.830 -8.048 28.225 1.00 90.31 128 ILE A CA 1
ATOM 1018 C C . ILE A 1 128 ? -10.978 -6.515 28.244 1.00 90.31 128 ILE A C 1
ATOM 1020 O O . ILE A 1 128 ? -11.750 -5.996 29.048 1.00 90.31 128 ILE A O 1
ATOM 1024 N N . PRO A 1 129 ? -10.217 -5.758 27.426 1.00 90.50 129 PRO A N 1
ATOM 1025 C CA . PRO A 1 129 ? -10.334 -4.301 27.380 1.00 90.50 129 PRO A CA 1
ATOM 1026 C C . PRO A 1 129 ? -11.644 -3.863 26.716 1.00 90.50 129 PRO A C 1
ATOM 1028 O O . PRO A 1 129 ? -12.116 -4.493 25.761 1.00 90.50 129 PRO A O 1
ATOM 1031 N N . CYS A 1 130 ? -12.216 -2.766 27.212 1.00 90.44 130 CYS A N 1
ATOM 1032 C CA . CYS A 1 130 ? -13.401 -2.143 26.633 1.00 90.44 130 CYS A CA 1
ATOM 1033 C C . CYS A 1 130 ? -13.022 -1.431 25.328 1.00 90.44 130 CYS A C 1
ATOM 1035 O O . CYS A 1 130 ? -12.147 -0.574 25.320 1.00 90.44 130 CYS A O 1
ATOM 1037 N N . VAL A 1 131 ? -13.674 -1.793 24.221 1.00 91.25 131 VAL A N 1
ATOM 1038 C CA . VAL A 1 131 ? -13.400 -1.237 22.879 1.00 91.25 131 VAL A CA 1
ATOM 1039 C C . VAL A 1 131 ? -14.496 -0.297 22.386 1.00 91.25 131 VAL A C 1
ATOM 1041 O O . VAL A 1 131 ? -14.291 0.440 21.429 1.00 91.25 131 VAL A O 1
ATOM 1044 N N . ALA A 1 132 ? -15.664 -0.321 23.027 1.00 92.31 132 ALA A N 1
ATOM 1045 C CA . ALA A 1 132 ? -16.742 0.629 22.797 1.00 92.31 132 ALA A CA 1
ATOM 1046 C C . ALA A 1 132 ? -17.662 0.658 24.014 1.00 92.31 132 ALA A C 1
ATOM 1048 O O . ALA A 1 132 ? -17.972 -0.393 24.577 1.00 92.31 132 ALA A O 1
ATOM 1049 N N . GLU A 1 133 ? -18.164 1.835 24.373 1.00 93.88 133 GLU A N 1
ATOM 1050 C CA . GLU A 1 133 ? -19.158 1.976 25.434 1.00 93.88 133 GLU A CA 1
ATOM 1051 C C . GLU A 1 133 ? -20.238 3.007 25.097 1.00 93.88 133 GLU A C 1
ATOM 1053 O O . GLU A 1 133 ? -20.079 3.871 24.242 1.00 93.88 133 GLU A O 1
ATOM 1058 N N . TYR A 1 134 ? -21.370 2.882 25.767 1.00 94.06 134 TYR A N 1
ATOM 1059 C CA . TYR A 1 134 ? -22.455 3.842 25.826 1.00 94.06 134 TYR A CA 1
ATOM 1060 C C . TYR A 1 134 ? -22.691 4.173 27.291 1.00 94.06 134 TYR A C 1
ATOM 1062 O O . TYR A 1 134 ? -22.727 3.256 28.112 1.00 94.06 134 TYR A O 1
ATOM 1070 N N . LEU A 1 135 ? -22.890 5.455 27.592 1.00 92.69 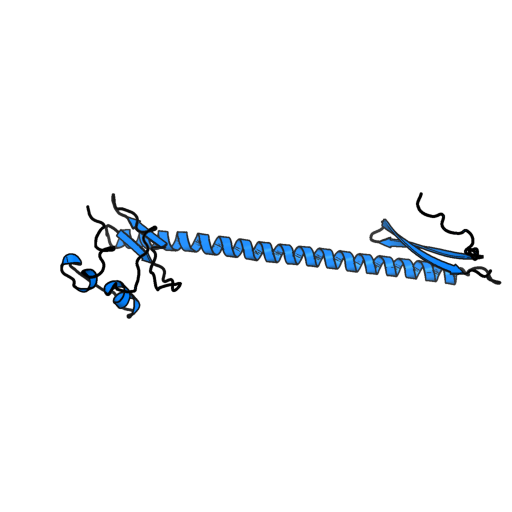135 LEU A N 1
ATOM 1071 C CA . LEU A 1 135 ? -23.154 5.972 28.929 1.00 92.69 135 LEU A CA 1
ATOM 1072 C C . LEU A 1 135 ? -24.373 6.892 28.880 1.00 92.69 135 LEU A C 1
ATOM 1074 O O . LEU A 1 135 ? -24.479 7.750 28.004 1.00 92.69 135 LEU A O 1
ATOM 1078 N N . ALA A 1 136 ? -25.294 6.712 29.822 1.00 88.88 136 ALA A N 1
ATOM 1079 C CA . ALA A 1 136 ? -26.453 7.573 30.007 1.00 88.88 136 ALA A CA 1
ATOM 1080 C C . ALA A 1 136 ? -26.328 8.313 31.344 1.00 88.88 136 ALA A C 1
ATOM 1082 O O . ALA A 1 13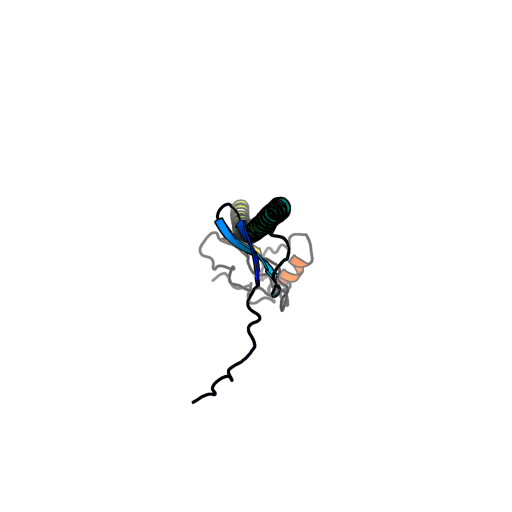6 ? -26.898 7.886 32.346 1.00 88.88 136 ALA A O 1
ATOM 1083 N N . GLY A 1 137 ? -25.553 9.400 31.356 1.00 84.56 137 GLY A N 1
ATOM 1084 C CA . GLY A 1 137 ? -25.274 10.224 32.538 1.00 84.56 137 GLY A CA 1
ATOM 1085 C C . GLY A 1 137 ? -23.778 10.373 32.816 1.00 84.56 137 GLY A C 1
ATOM 1086 O O . GLY A 1 137 ? -22.950 9.957 32.005 1.00 84.56 137 GLY A O 1
ATOM 1087 N N . ASP A 1 138 ? -23.454 10.944 33.975 1.00 82.50 138 ASP A N 1
ATOM 1088 C CA . ASP A 1 138 ? -22.080 11.217 34.402 1.00 82.50 138 ASP A CA 1
ATOM 1089 C C . ASP A 1 138 ? -21.460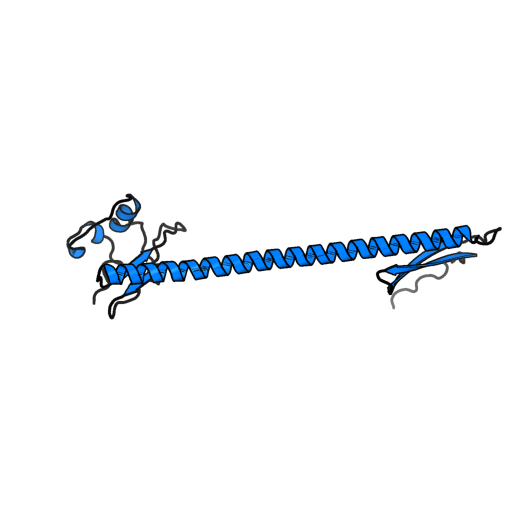 9.968 35.041 1.00 82.50 138 ASP A C 1
ATOM 1091 O O . ASP A 1 138 ? -21.478 9.780 36.256 1.00 82.50 138 ASP A O 1
ATOM 1095 N N . PHE A 1 139 ? -20.952 9.072 34.198 1.00 84.25 139 PHE A N 1
ATOM 1096 C CA . PHE A 1 139 ? -20.229 7.875 34.617 1.00 84.25 139 PHE A CA 1
ATOM 1097 C C . PHE A 1 139 ? -18.808 7.885 34.055 1.00 84.25 139 PHE A C 1
ATOM 1099 O O . PHE A 1 139 ? -18.601 8.270 32.907 1.00 84.25 139 PHE A O 1
ATOM 1106 N N . ASP A 1 140 ? -17.846 7.375 34.824 1.00 84.25 140 ASP A N 1
ATOM 1107 C CA . ASP A 1 140 ? -16.466 7.238 34.350 1.00 84.25 140 ASP A CA 1
ATOM 1108 C C . ASP A 1 140 ? -16.356 6.229 33.200 1.00 84.25 140 ASP A C 1
ATOM 1110 O O . ASP A 1 140 ? -16.987 5.164 33.221 1.00 84.25 140 ASP A O 1
ATOM 1114 N N . SER A 1 141 ? -15.525 6.544 32.210 1.00 87.69 141 SER A N 1
ATOM 1115 C CA . SER A 1 141 ? -15.272 5.685 31.051 1.00 87.69 141 SER A CA 1
ATOM 1116 C C . SER A 1 141 ? -14.547 4.389 31.430 1.00 87.69 141 SER A C 1
ATOM 1118 O O . SER A 1 141 ? -13.646 4.393 32.268 1.00 87.69 141 SER A O 1
ATOM 1120 N N . LEU A 1 142 ? -14.912 3.271 30.790 1.00 86.44 142 LEU A N 1
ATOM 1121 C CA . LEU A 1 142 ? -14.185 1.998 30.911 1.00 86.44 142 LEU A CA 1
ATOM 1122 C C . LEU A 1 142 ? -13.124 1.786 29.822 1.00 86.44 142 LEU A C 1
ATOM 1124 O O . LEU A 1 142 ? -12.397 0.797 29.901 1.00 86.44 142 LEU A O 1
ATOM 1128 N N . LEU A 1 143 ? -13.020 2.660 28.814 1.00 85.00 143 LEU A N 1
ATOM 1129 C CA . LEU A 1 143 ? -12.155 2.438 27.641 1.00 85.00 143 LEU A CA 1
ATOM 1130 C C . LEU A 1 143 ? -10.668 2.275 28.004 1.00 85.00 143 LEU A C 1
ATOM 1132 O O . LEU A 1 143 ? -9.963 1.499 27.366 1.00 85.00 143 LEU A O 1
ATOM 1136 N N . GLU A 1 144 ? -10.201 2.941 29.062 1.00 79.88 144 GLU A N 1
ATOM 1137 C CA . GLU A 1 144 ? -8.809 2.859 29.534 1.00 79.88 144 GLU A CA 1
ATOM 1138 C C . GLU A 1 144 ? -8.585 1.784 30.615 1.00 79.88 144 GLU A C 1
ATOM 1140 O O . GLU A 1 144 ? -7.476 1.622 31.131 1.00 79.88 144 GLU A O 1
ATOM 1145 N N . ILE A 1 145 ? -9.625 1.028 30.984 1.00 82.06 145 ILE A N 1
ATOM 1146 C CA . ILE A 1 145 ? -9.542 0.036 32.057 1.00 82.06 145 ILE A CA 1
ATOM 1147 C C . ILE A 1 145 ? -9.219 -1.347 31.491 1.00 82.06 145 ILE A C 1
ATOM 1149 O O . ILE A 1 145 ? -10.015 -1.975 30.793 1.00 82.06 145 ILE A O 1
ATOM 1153 N N . GLU A 1 146 ? -8.067 -1.883 31.891 1.00 80.69 146 GLU A N 1
ATOM 1154 C CA . GLU A 1 146 ? -7.721 -3.279 31.637 1.00 80.69 146 GLU A CA 1
ATOM 1155 C C . GLU A 1 146 ? -8.323 -4.204 32.699 1.00 80.69 146 GLU A C 1
ATOM 1157 O O . GLU A 1 146 ? -7.960 -4.168 33.882 1.00 80.69 146 GLU A O 1
ATOM 1162 N N . ILE A 1 147 ? -9.231 -5.077 32.261 1.00 84.75 147 ILE A N 1
ATOM 1163 C CA . ILE A 1 147 ? -9.866 -6.081 33.114 1.00 84.75 147 ILE A CA 1
ATOM 1164 C C . ILE A 1 147 ? -9.193 -7.443 32.861 1.00 84.75 147 ILE A C 1
ATOM 1166 O O . ILE A 1 147 ? -9.348 -8.011 31.777 1.00 84.75 147 ILE A O 1
ATOM 1170 N N . PRO A 1 148 ? -8.451 -8.003 33.835 1.00 86.94 148 PRO A N 1
ATOM 1171 C CA . PRO A 1 148 ? -7.882 -9.340 33.705 1.00 86.94 148 PRO A CA 1
ATOM 1172 C C . PRO A 1 148 ? -8.977 -10.410 33.801 1.00 86.94 148 PRO A C 1
ATOM 1174 O O . PRO A 1 148 ? -9.905 -10.303 34.606 1.00 86.94 148 PRO A O 1
ATOM 1177 N N . VAL A 1 149 ? -8.844 -11.477 33.011 1.00 87.44 149 VAL A N 1
ATOM 1178 C CA . VAL A 1 149 ? -9.722 -12.659 33.097 1.00 87.44 149 VAL A CA 1
ATOM 1179 C C . VAL A 1 149 ? -9.280 -13.568 34.247 1.00 87.44 149 VAL A C 1
ATOM 1181 O O . VAL A 1 149 ? -10.100 -14.176 34.940 1.00 87.44 149 VAL A O 1
ATOM 1184 N N . ALA A 1 150 ? -7.972 -13.649 34.501 1.00 85.38 150 ALA A N 1
ATOM 1185 C CA . ALA A 1 150 ? -7.436 -14.376 35.644 1.00 85.38 150 ALA A CA 1
ATOM 1186 C C . ALA A 1 150 ? -7.932 -13.752 36.963 1.00 85.38 150 ALA A C 1
ATOM 1188 O O . ALA A 1 150 ? -7.815 -12.550 37.186 1.00 85.38 150 ALA A O 1
ATOM 1189 N N . GLY A 1 151 ? -8.512 -14.575 37.842 1.00 83.25 151 GLY A N 1
ATOM 1190 C CA . GLY A 1 151 ? -9.084 -14.125 39.119 1.00 83.25 151 GLY A CA 1
ATOM 1191 C C . GLY A 1 151 ? -10.463 -13.453 39.022 1.00 83.25 151 GLY A C 1
ATOM 1192 O O . GLY A 1 151 ? -11.073 -13.200 40.062 1.00 83.25 151 GLY A O 1
ATOM 1193 N N . ASN A 1 152 ? -10.989 -13.224 37.813 1.00 86.81 152 ASN A N 1
ATOM 1194 C CA . ASN A 1 152 ? -12.321 -12.667 37.583 1.00 86.81 152 ASN A CA 1
ATOM 1195 C C . ASN A 1 152 ? -13.310 -13.781 37.201 1.00 86.81 152 ASN A C 1
ATOM 1197 O O . ASN A 1 152 ? -13.461 -14.129 36.031 1.00 86.81 152 ASN A O 1
ATOM 1201 N N . LEU A 1 153 ? -13.985 -14.350 38.206 1.00 85.56 153 LEU A N 1
ATOM 1202 C CA . LEU A 1 153 ? -14.927 -15.461 38.014 1.00 85.56 153 LEU A CA 1
ATOM 1203 C C . LEU A 1 153 ? -16.094 -15.090 37.092 1.00 85.56 153 LEU A C 1
ATOM 1205 O O . LEU A 1 153 ? -16.541 -15.931 36.317 1.00 85.56 153 LEU A O 1
ATOM 1209 N N . HIS A 1 154 ? -16.570 -13.843 37.142 1.00 86.81 154 HIS A N 1
ATOM 1210 C CA . HIS A 1 154 ? -17.608 -13.375 36.229 1.00 86.81 154 HIS A CA 1
ATOM 1211 C C . HIS A 1 154 ? -17.127 -13.401 34.772 1.00 86.81 154 HIS A C 1
ATOM 1213 O O . HIS A 1 154 ? -17.792 -13.998 33.929 1.00 86.81 154 HIS A O 1
ATOM 1219 N N . ALA A 1 155 ? -15.952 -12.830 34.489 1.00 88.19 155 ALA A N 1
ATOM 1220 C CA . ALA A 1 155 ? -15.383 -12.838 33.141 1.00 88.19 155 ALA A CA 1
ATOM 1221 C C . ALA A 1 155 ? -15.140 -14.268 32.632 1.00 88.19 155 ALA A C 1
ATOM 1223 O O . ALA A 1 155 ? -15.476 -14.581 31.495 1.00 88.19 155 ALA A O 1
ATOM 1224 N N . GLN A 1 156 ? -14.619 -15.153 33.487 1.00 89.88 156 GLN A N 1
ATOM 1225 C CA . GLN A 1 156 ? -14.420 -16.564 33.143 1.00 89.88 156 GLN A CA 1
ATOM 1226 C C . GLN A 1 156 ? -15.735 -17.264 32.793 1.00 89.88 156 GLN A C 1
ATOM 1228 O O . GLN A 1 156 ? -15.775 -18.015 31.828 1.00 89.88 156 GLN A O 1
ATOM 1233 N N . GLN A 1 157 ? -16.812 -17.004 33.539 1.00 89.50 157 GLN A N 1
ATOM 1234 C CA . GLN A 1 157 ? -18.120 -17.583 33.239 1.00 89.50 157 GLN A CA 1
ATOM 1235 C C . GLN A 1 157 ? -18.717 -17.048 31.943 1.00 89.50 157 GLN A C 1
ATOM 1237 O O . GLN A 1 157 ? -19.203 -17.844 31.152 1.00 89.50 157 GLN A O 1
ATOM 1242 N N . VAL A 1 158 ? -18.666 -15.732 31.713 1.00 90.81 158 VAL A N 1
ATOM 1243 C CA . VAL A 1 158 ? -19.155 -15.126 30.462 1.00 90.81 158 VAL A CA 1
ATOM 1244 C C . VAL A 1 158 ? -18.432 -15.724 29.256 1.00 90.81 158 VAL A C 1
ATOM 1246 O O . VAL A 1 158 ? -19.070 -16.018 28.257 1.00 90.81 158 VAL A O 1
ATOM 1249 N N . LEU A 1 159 ? -17.120 -15.947 29.362 1.00 90.50 159 LEU A N 1
ATOM 1250 C CA . LEU A 1 159 ? -16.309 -16.514 28.282 1.00 90.50 159 LEU A CA 1
ATOM 1251 C C . LEU A 1 159 ? -16.446 -18.040 28.130 1.00 90.50 159 LEU A C 1
ATOM 1253 O O . LEU A 1 159 ? -16.066 -18.577 27.094 1.00 90.50 159 LEU A O 1
ATOM 1257 N N . ALA A 1 160 ? -16.954 -18.749 29.142 1.00 90.19 160 ALA A N 1
ATOM 1258 C CA . ALA A 1 160 ? -17.066 -20.209 29.132 1.00 90.19 160 ALA A CA 1
ATOM 1259 C C . ALA A 1 160 ? -18.372 -20.737 28.511 1.00 90.19 160 ALA A C 1
ATOM 1261 O O . ALA A 1 160 ? -18.498 -21.947 28.322 1.00 90.19 160 ALA A O 1
ATOM 1262 N N . GLN A 1 161 ? -19.349 -19.872 28.220 1.00 90.56 161 GLN A N 1
ATOM 1263 C CA . GLN A 1 161 ? -20.670 -20.264 27.720 1.00 90.56 161 GLN A CA 1
ATOM 1264 C C . GLN A 1 161 ? -21.191 -19.295 26.650 1.00 90.56 161 GLN A C 1
ATOM 1266 O O . GLN A 1 161 ? -20.826 -18.127 26.641 1.00 90.56 161 GLN A O 1
ATOM 1271 N N . ASP A 1 162 ? -22.115 -19.762 25.805 1.00 84.12 162 ASP A N 1
ATOM 1272 C CA . ASP A 1 162 ? -22.756 -18.957 24.745 1.00 84.12 162 ASP A CA 1
ATOM 1273 C C . ASP A 1 162 ? -24.124 -18.370 25.175 1.00 84.12 162 ASP A C 1
ATOM 1275 O O . ASP A 1 162 ? -24.959 -17.974 24.367 1.00 84.12 162 ASP A O 1
ATOM 1279 N N . SER A 1 163 ? -24.398 -18.350 26.483 1.00 88.62 163 SER A N 1
ATOM 1280 C CA . SER A 1 163 ? -25.648 -17.845 27.066 1.00 88.62 163 SER A CA 1
ATOM 1281 C C . SER A 1 163 ? -25.411 -16.667 28.008 1.00 88.62 163 SER A C 1
ATOM 1283 O O . SER A 1 163 ? -24.395 -16.603 28.704 1.00 88.62 163 SER A O 1
ATOM 1285 N N . ALA A 1 164 ? -26.387 -15.760 28.105 1.00 87.88 164 ALA A N 1
ATOM 1286 C CA . ALA A 1 164 ? -26.288 -14.577 28.957 1.00 87.88 164 ALA A CA 1
ATOM 1287 C C . ALA A 1 164 ? -26.043 -14.931 30.437 1.00 87.88 164 ALA A C 1
ATOM 1289 O O . ALA A 1 164 ? -26.736 -15.760 31.029 1.00 87.88 164 ALA A O 1
ATOM 1290 N N . VAL A 1 165 ? -25.072 -14.253 31.051 1.00 90.50 165 VAL A N 1
ATOM 1291 C CA . VAL A 1 165 ? -24.813 -14.323 32.491 1.00 90.50 165 VAL A CA 1
ATOM 1292 C C . VAL A 1 165 ? -25.568 -13.191 33.178 1.00 90.50 165 VAL A C 1
ATOM 1294 O O . VAL A 1 165 ? -25.262 -12.021 32.969 1.00 90.50 165 VAL A O 1
ATOM 1297 N N . VAL A 1 166 ? -26.539 -13.532 34.024 1.00 90.00 166 VAL A N 1
ATOM 1298 C CA . VAL A 1 166 ? -27.397 -12.547 34.701 1.00 90.00 166 VAL A CA 1
ATOM 1299 C C . VAL A 1 166 ? -27.043 -12.460 36.185 1.00 90.00 166 VAL A C 1
ATOM 1301 O O . VAL A 1 166 ? -26.782 -13.478 36.829 1.00 90.00 166 VAL A O 1
ATOM 1304 N N . SER A 1 167 ? -27.035 -11.245 36.735 1.00 90.00 167 SER A N 1
ATOM 1305 C CA . SER A 1 167 ? -26.961 -10.982 38.174 1.00 90.00 167 SER A CA 1
ATOM 1306 C C . SER A 1 167 ? -27.885 -9.822 38.525 1.00 90.00 167 SER A C 1
ATOM 1308 O O . SER A 1 167 ? -27.716 -8.721 38.010 1.00 90.00 167 SER A O 1
ATOM 1310 N N . ASN A 1 168 ? -28.854 -10.057 39.411 1.00 88.06 168 ASN A N 1
ATOM 1311 C CA . ASN A 1 168 ? -29.796 -9.017 39.844 1.00 88.06 168 ASN A CA 1
ATOM 1312 C C . ASN A 1 168 ? -29.204 -8.106 40.933 1.00 88.06 168 ASN A C 1
ATOM 1314 O O . ASN A 1 168 ? -29.718 -7.019 41.180 1.00 88.06 168 ASN A O 1
ATOM 1318 N N . ASN A 1 169 ? -28.134 -8.549 41.603 1.00 85.56 169 ASN A N 1
ATOM 1319 C CA . ASN A 1 169 ? -27.404 -7.758 42.587 1.00 85.56 169 ASN A CA 1
ATOM 1320 C C . ASN A 1 169 ? -25.937 -8.197 42.640 1.00 85.56 169 ASN A C 1
ATOM 1322 O O . ASN A 1 169 ? -25.567 -9.105 43.383 1.00 85.56 169 ASN A O 1
ATOM 1326 N N . VAL A 1 170 ? -25.098 -7.482 41.894 1.00 81.75 170 VAL A N 1
ATOM 1327 C CA . VAL A 1 170 ? -23.651 -7.716 41.797 1.00 81.75 170 VAL A CA 1
ATOM 1328 C C . VAL A 1 170 ? -22.948 -7.684 43.163 1.00 81.75 170 VAL A C 1
ATOM 1330 O O . VAL A 1 170 ? -22.003 -8.433 43.379 1.00 81.75 170 VAL A O 1
ATOM 1333 N N . ARG A 1 171 ? -23.419 -6.875 44.125 1.00 78.19 171 ARG A N 1
ATOM 1334 C CA . ARG A 1 171 ? -22.805 -6.782 45.466 1.00 78.19 171 ARG A CA 1
ATOM 1335 C C . ARG A 1 171 ? -23.074 -8.013 46.336 1.00 78.19 171 ARG A C 1
ATOM 1337 O O . ARG A 1 171 ? -22.284 -8.309 47.227 1.00 78.19 171 ARG A O 1
ATOM 1344 N N . ALA A 1 172 ? -24.182 -8.708 46.088 1.00 81.44 172 ALA A N 1
ATOM 1345 C CA . ALA A 1 172 ? -24.541 -9.948 46.773 1.00 81.44 172 ALA A CA 1
ATOM 1346 C C . ALA A 1 172 ? -24.055 -11.202 46.021 1.00 81.44 172 ALA A C 1
ATOM 1348 O O . ALA A 1 172 ? -24.183 -12.309 46.537 1.00 81.44 172 ALA A O 1
ATOM 1349 N N . ASP A 1 173 ? -23.505 -11.035 44.816 1.00 79.50 173 ASP A N 1
ATOM 1350 C CA . ASP A 1 173 ? -23.095 -12.119 43.931 1.00 79.50 173 ASP A CA 1
ATOM 1351 C C . ASP A 1 173 ? -21.615 -12.471 44.135 1.00 79.50 173 ASP A C 1
ATOM 1353 O O . ASP A 1 173 ? -20.703 -11.675 43.887 1.00 79.50 173 ASP A O 1
ATOM 1357 N N . ASP A 1 174 ? -21.364 -13.703 44.572 1.00 79.25 174 ASP A N 1
ATOM 1358 C CA . ASP A 1 174 ? -20.025 -14.200 44.900 1.00 79.25 174 ASP A CA 1
ATOM 1359 C C . ASP A 1 174 ? -19.058 -14.162 43.707 1.00 79.25 174 ASP A C 1
ATOM 1361 O O . ASP A 1 174 ? -17.845 -14.036 43.899 1.00 79.25 174 ASP A O 1
ATOM 1365 N N . ARG A 1 175 ? -19.577 -14.169 42.471 1.00 79.06 175 ARG A N 1
ATOM 1366 C CA . ARG A 1 175 ? -18.770 -14.065 41.243 1.00 79.06 175 ARG A CA 1
ATOM 1367 C C . ARG A 1 175 ? -18.045 -12.730 41.115 1.00 79.06 175 ARG A C 1
ATOM 1369 O O . ARG A 1 175 ? -17.026 -12.653 40.430 1.00 79.06 175 ARG A O 1
ATOM 1376 N N . TRP A 1 176 ? -18.544 -11.702 41.795 1.00 69.75 176 TRP A N 1
ATOM 1377 C CA . TRP A 1 176 ? -18.035 -10.336 41.728 1.00 69.75 176 TRP A CA 1
ATOM 1378 C C . TRP A 1 176 ? -17.223 -9.930 42.964 1.00 69.75 176 TRP A C 1
ATOM 1380 O O . TRP A 1 176 ? -16.431 -8.992 42.888 1.00 69.75 176 TRP A O 1
ATOM 1390 N N . ARG A 1 177 ? -17.302 -10.682 44.076 1.00 62.16 177 ARG A N 1
ATOM 1391 C CA . ARG A 1 177 ? -16.548 -10.400 45.320 1.00 62.16 177 ARG A CA 1
ATOM 1392 C C . ARG A 1 177 ? -15.027 -10.440 45.154 1.00 62.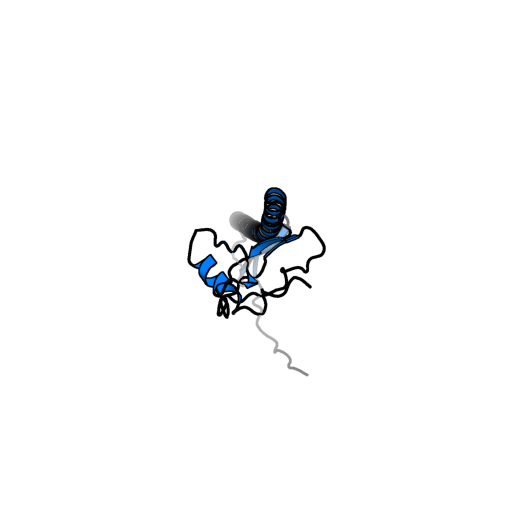16 177 ARG A C 1
ATOM 1394 O O . ARG A 1 177 ? -14.302 -9.831 45.939 1.00 62.16 177 ARG A O 1
ATOM 1401 N N . ARG A 1 178 ? -14.532 -11.180 44.158 1.00 56.56 178 ARG A N 1
ATOM 1402 C CA . ARG A 1 178 ? -13.095 -11.422 43.950 1.00 56.56 178 ARG A CA 1
ATOM 1403 C C . ARG A 1 178 ? -12.422 -10.400 43.023 1.00 56.56 178 ARG A C 1
ATOM 1405 O O . ARG A 1 178 ? -11.197 -10.332 43.003 1.00 56.56 178 ARG A O 1
ATOM 1412 N N . CYS A 1 179 ? -13.195 -9.565 42.320 1.00 51.44 179 CYS A N 1
ATOM 1413 C CA . CYS A 1 179 ? -12.677 -8.540 41.414 1.00 51.44 179 CYS A CA 1
ATOM 1414 C C . CYS A 1 179 ? -12.831 -7.136 42.027 1.00 51.44 179 CYS A C 1
ATOM 1416 O O . CYS A 1 179 ? -13.856 -6.478 41.867 1.00 51.44 179 CYS A O 1
ATOM 1418 N N . ARG A 1 180 ? -11.790 -6.650 42.724 1.00 50.53 180 ARG A N 1
ATOM 1419 C CA . ARG A 1 180 ? -11.794 -5.311 43.359 1.00 50.53 180 ARG A CA 1
ATOM 1420 C C . ARG A 1 180 ? -11.843 -4.151 42.356 1.00 50.53 180 ARG A C 1
ATOM 1422 O O . ARG A 1 180 ? -12.200 -3.053 42.749 1.00 50.53 180 ARG A O 1
ATOM 1429 N N . ARG A 1 181 ? -11.486 -4.384 41.088 1.00 49.72 181 ARG A N 1
ATOM 1430 C CA . ARG A 1 181 ? -11.364 -3.341 40.052 1.00 49.72 181 ARG A CA 1
ATOM 1431 C C . ARG A 1 181 ? -12.662 -3.099 39.271 1.00 49.72 181 ARG A C 1
ATOM 1433 O O . ARG A 1 181 ? -12.893 -1.982 38.845 1.00 49.72 181 ARG A O 1
ATOM 1440 N N . CYS A 1 182 ? -13.531 -4.107 39.143 1.00 46.97 182 CYS A N 1
ATOM 1441 C CA . CYS A 1 182 ? -14.840 -3.965 38.482 1.00 46.97 182 CYS A CA 1
ATOM 1442 C C . CYS A 1 182 ? -15.975 -3.575 39.445 1.00 46.97 182 CYS A C 1
ATOM 1444 O O . CYS A 1 182 ? -17.028 -3.137 38.998 1.00 46.97 182 CYS A O 1
ATOM 1446 N N . ALA A 1 183 ? -15.781 -3.726 40.760 1.00 41.78 183 ALA A N 1
ATOM 1447 C CA . ALA A 1 183 ? -16.778 -3.364 41.773 1.00 41.78 183 ALA A CA 1
ATOM 1448 C C . ALA A 1 183 ? -16.836 -1.850 42.080 1.00 41.78 183 ALA A C 1
ATOM 1450 O O . ALA A 1 183 ? -17.656 -1.426 42.894 1.00 41.78 183 ALA A O 1
ATOM 1451 N N . ILE A 1 184 ? -15.970 -1.043 41.454 1.00 42.12 184 ILE A N 1
ATOM 1452 C CA . ILE A 1 184 ? -15.789 0.384 41.738 1.00 42.12 184 ILE A CA 1
ATOM 1453 C C . ILE A 1 184 ? -16.039 1.177 40.450 1.00 42.12 184 ILE A C 1
ATOM 1455 O O . ILE A 1 184 ? -15.120 1.462 39.697 1.00 42.12 184 ILE A O 1
ATOM 1459 N N . ALA A 1 185 ? -17.302 1.498 40.192 1.00 34.66 185 ALA A N 1
ATOM 1460 C CA . ALA A 1 185 ? -17.712 2.599 39.315 1.00 34.66 185 ALA A CA 1
ATOM 1461 C C . ALA A 1 185 ? -19.123 3.042 39.733 1.00 34.66 185 ALA A C 1
ATOM 1463 O O . ALA A 1 185 ? -20.107 2.907 39.008 1.00 34.66 185 ALA A O 1
ATOM 1464 N N . SER A 1 186 ? -19.257 3.412 41.003 1.00 34.03 186 SER A N 1
ATOM 1465 C CA . SER A 1 186 ? -20.383 4.191 41.529 1.00 34.03 186 SER A CA 1
ATOM 1466 C C . SER A 1 186 ? -19.905 4.802 42.842 1.00 34.03 186 SER A C 1
ATOM 1468 O O . SER A 1 186 ? -20.083 4.216 43.911 1.00 34.03 186 SER A O 1
ATOM 1470 N N . SER A 1 187 ? -19.187 5.917 42.723 1.00 30.84 187 SER A N 1
ATOM 1471 C CA . SER A 1 187 ? -19.187 6.963 43.750 1.00 30.84 187 SER A CA 1
ATOM 1472 C C . SER A 1 187 ? -20.046 8.091 43.210 1.00 30.84 187 SER A C 1
ATOM 1474 O O . SER A 1 187 ? -19.889 8.359 42.000 1.00 30.84 187 SER A O 1
#

Nearest PDB structures (foldseek):
  6g20-assembly1_A  TM=8.832E-01  e=7.158E-01  Agrobacterium fabrum str. C58
  6g20-assembly2_B  TM=7.887E-01  e=8.108E-01  Agrobacterium fabrum str. C58
  9g8c-assembly1_A  TM=3.571E-01  e=9.186E-01  Agrobacterium fabrum str. C58
  6g1y-assembly1_A  TM=3.578E-01  e=1.335E+00  Agrobacterium fabrum str. C58
  6g1z-assembly1_A  TM=3.490E-01  e=1.513E+00  Agrobacterium fabrum str. C58